Protein AF-W4UVG8-F1 (afdb_monomer_lite)

pLDDT: mean 85.94, std 16.64, range [31.36, 98.5]

Secondary structure (DSSP, 8-state):
---------HHHHHHHHHHHHHHHHHHHHHHHHHHHHHHHHPBPTTSSSB---EEEES---SHHHHHHHHHHHHHHHH-BGGGTBPP--SEEEEEE-BTTTB-HHHHHHHHT-S-HHHHTTS--SSTTHHHHHHHHHHHHHHS--EEEES-SGGG--TT--TT-TTGGGGS--EETTTEE----SSS---STT----------HHHHHHHHHH-HHHHHHHHHHHHHHHHHHHHHTTSSSS----

Foldseek 3Di:
DPDDPDPDDPVNVVVVVVVVVVVVLVVLLVVLLVVLACQQPDDDPVRPDGDQAEDEAAQDLDPVSLSNLLSNLVSQLCADDPVRPRGPPDAYEHEDEDLAQDDPVLVVVLVVDPDLVVSLVDDDRHRNVSSVSSQVVSCVRRVDDHYDYCPPPVNADPPQDSPDPVSLQSGWDADRPRHTDFDDDPDHGGPPPDDDPDDDDDPVVVLVVVCVVPVPCSVVVVVVVVVVVVVVVVVVVPPPPDDDD

Structure (mmCIF, N/CA/C/O backbone):
data_AF-W4UVG8-F1
#
_entry.id   AF-W4UVG8-F1
#
loop_
_atom_site.group_PDB
_atom_site.id
_atom_site.type_symbol
_atom_site.label_atom_id
_atom_site.label_alt_id
_atom_site.label_comp_id
_atom_site.label_asym_id
_atom_site.label_entity_id
_atom_site.label_seq_id
_atom_site.pdbx_PDB_ins_code
_atom_site.Cartn_x
_atom_site.Cartn_y
_atom_site.Cartn_z
_atom_site.occupancy
_atom_site.B_iso_or_equiv
_atom_site.auth_seq_id
_atom_site.auth_comp_id
_atom_site.auth_asym_id
_atom_site.auth_atom_id
_atom_site.pdbx_PDB_model_num
ATOM 1 N N . MET A 1 1 ? -6.161 -1.507 46.302 1.00 37.81 1 MET A N 1
ATOM 2 C CA . MET A 1 1 ? -5.833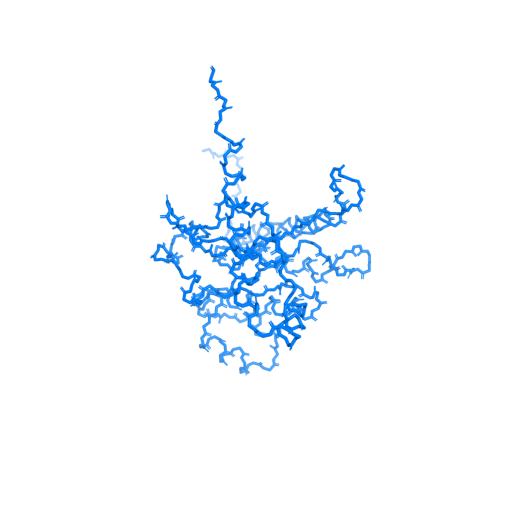 -0.071 46.179 1.00 37.81 1 MET A CA 1
ATOM 3 C C . MET A 1 1 ? -7.092 0.679 45.781 1.00 37.81 1 MET A C 1
ATOM 5 O O . MET A 1 1 ? -7.518 0.586 44.639 1.00 37.81 1 MET A O 1
ATOM 9 N N . ILE A 1 2 ? -7.717 1.340 46.757 1.00 43.16 2 ILE A N 1
ATOM 10 C CA . ILE A 1 2 ? -8.852 2.252 46.579 1.00 43.16 2 ILE A CA 1
ATOM 11 C C . ILE A 1 2 ? -8.227 3.620 46.316 1.00 43.16 2 ILE A C 1
ATOM 13 O O . ILE A 1 2 ? -7.784 4.260 47.261 1.00 43.16 2 ILE A O 1
ATOM 17 N N . ALA A 1 3 ? -8.093 4.022 45.053 1.00 50.69 3 ALA A N 1
ATOM 18 C CA . ALA A 1 3 ? -7.553 5.346 44.743 1.00 50.69 3 ALA A CA 1
ATOM 19 C C . ALA A 1 3 ? -8.619 6.349 44.285 1.00 50.69 3 ALA A C 1
ATOM 21 O O . ALA A 1 3 ? -8.365 7.537 44.414 1.00 50.69 3 ALA A O 1
ATOM 22 N N . LEU A 1 4 ? -9.803 5.936 43.794 1.00 62.78 4 LEU A N 1
ATOM 23 C CA . LEU A 1 4 ? -10.712 6.917 43.173 1.00 62.78 4 LEU A CA 1
ATOM 24 C C . LEU A 1 4 ? -12.235 6.768 43.369 1.00 62.78 4 LEU A C 1
ATOM 26 O O . LEU A 1 4 ? -12.931 7.683 42.959 1.00 62.78 4 LEU A O 1
ATOM 30 N N . GLN A 1 5 ? -12.794 5.715 43.988 1.00 63.38 5 GLN A N 1
ATOM 31 C CA . GLN A 1 5 ? -14.268 5.585 44.173 1.00 63.38 5 GLN A CA 1
ATOM 32 C C . GLN A 1 5 ? -15.121 5.877 42.903 1.00 63.38 5 GLN A C 1
ATOM 34 O O . GLN A 1 5 ? -16.298 6.216 43.003 1.00 63.38 5 GLN A O 1
ATOM 39 N N . ILE A 1 6 ? -14.565 5.739 41.693 1.00 72.12 6 ILE A N 1
ATOM 40 C CA . ILE A 1 6 ? -15.321 5.959 40.456 1.00 72.12 6 ILE A CA 1
ATOM 41 C C . ILE A 1 6 ? -16.142 4.700 40.198 1.00 72.12 6 ILE A C 1
ATOM 43 O O . ILE A 1 6 ? -15.592 3.641 39.891 1.00 72.12 6 ILE A O 1
ATOM 47 N N . ASN A 1 7 ? -17.459 4.822 40.327 1.00 73.69 7 ASN A N 1
ATOM 48 C CA . ASN A 1 7 ? -18.392 3.771 39.952 1.00 73.69 7 ASN A CA 1
ATOM 49 C C . ASN A 1 7 ? -18.590 3.837 38.428 1.00 73.69 7 ASN A C 1
ATOM 51 O O . ASN A 1 7 ? -19.368 4.649 37.933 1.00 73.69 7 ASN A O 1
ATOM 55 N N . LEU A 1 8 ? -17.814 3.050 37.677 1.00 80.25 8 LEU A N 1
ATOM 56 C CA . LEU A 1 8 ? -17.945 2.953 36.222 1.00 80.25 8 LEU A CA 1
ATOM 57 C C . LEU A 1 8 ? -19.048 1.951 35.882 1.00 80.25 8 LEU A C 1
ATOM 59 O O . LEU A 1 8 ? -18.890 0.750 36.102 1.00 80.25 8 LEU A O 1
ATOM 63 N N . ASP A 1 9 ? -20.149 2.440 35.320 1.00 86.19 9 ASP A N 1
ATOM 64 C CA . ASP A 1 9 ? -21.143 1.570 34.698 1.00 86.19 9 ASP A CA 1
ATOM 65 C C . ASP A 1 9 ? -20.718 1.151 33.273 1.00 86.19 9 ASP A C 1
ATOM 67 O O . ASP A 1 9 ? -19.706 1.592 32.712 1.00 86.19 9 ASP A O 1
ATOM 71 N N . LYS A 1 10 ? -21.515 0.265 32.668 1.00 88.88 10 LYS A N 1
ATOM 72 C CA . LYS A 1 10 ? -21.270 -0.245 31.315 1.00 88.88 10 LYS A CA 1
ATOM 73 C C . LYS A 1 10 ? -21.330 0.858 30.248 1.00 88.88 10 LYS A C 1
ATOM 75 O O . LYS A 1 10 ? -20.604 0.769 29.260 1.00 88.88 10 LYS A O 1
ATOM 80 N N . GLU A 1 11 ? -22.158 1.885 30.430 1.00 90.25 11 GLU A N 1
ATOM 81 C CA . GLU A 1 11 ? -22.268 2.998 29.480 1.00 90.25 11 GLU A CA 1
ATOM 82 C C . GLU A 1 11 ? -21.012 3.871 29.494 1.00 90.25 11 GLU A C 1
ATOM 84 O O . GLU A 1 11 ? -20.503 4.239 28.432 1.00 90.25 11 GLU A O 1
ATOM 89 N N . HIS A 1 12 ? -20.459 4.146 30.676 1.00 91.12 12 HIS A N 1
ATOM 90 C CA . HIS A 1 12 ? -19.199 4.865 30.826 1.00 91.12 12 HIS A CA 1
ATOM 91 C C . HIS A 1 12 ? -18.050 4.109 30.154 1.00 91.12 12 HIS A C 1
ATOM 93 O O . HIS A 1 12 ? -17.266 4.724 29.433 1.00 91.12 12 HIS A O 1
ATOM 99 N N . LEU A 1 13 ? -17.973 2.782 30.312 1.00 90.44 13 LEU A N 1
ATOM 100 C CA . LEU A 1 13 ? -16.951 1.968 29.642 1.00 90.44 13 LEU A CA 1
ATOM 101 C C . LEU A 1 13 ? -17.070 2.020 28.113 1.00 90.44 13 LEU A C 1
ATOM 103 O O . LEU A 1 13 ? -16.057 2.186 27.434 1.00 90.44 13 LEU A O 1
ATOM 107 N N . ILE A 1 14 ? -18.289 1.935 27.570 1.00 93.50 14 ILE A N 1
ATOM 108 C CA . ILE A 1 14 ? -18.525 2.052 26.121 1.00 93.50 14 ILE A CA 1
ATOM 109 C C . ILE A 1 14 ? -18.078 3.428 25.617 1.00 93.50 14 ILE A C 1
ATOM 111 O O . ILE A 1 14 ? -17.358 3.503 24.625 1.00 93.50 14 ILE A O 1
ATOM 115 N N . ARG A 1 15 ? -18.433 4.511 26.322 1.00 93.81 15 ARG A N 1
ATOM 116 C CA . ARG A 1 15 ? -18.021 5.877 25.953 1.00 93.81 15 ARG A CA 1
ATOM 117 C C . ARG A 1 15 ? -16.509 6.074 26.013 1.00 93.81 15 ARG A C 1
ATOM 119 O O . ARG A 1 15 ? -15.954 6.726 25.136 1.00 93.81 15 ARG A O 1
ATOM 126 N N . ILE A 1 16 ? -15.836 5.526 27.027 1.00 94.62 16 ILE A N 1
ATOM 127 C CA . ILE A 1 16 ? -14.372 5.604 27.144 1.00 94.62 16 ILE A CA 1
ATOM 128 C C . ILE A 1 16 ? -13.713 4.865 25.979 1.00 94.62 16 ILE A C 1
ATOM 130 O O . ILE A 1 16 ? -12.790 5.399 25.369 1.00 94.62 16 ILE A O 1
ATOM 134 N N . MET A 1 17 ? -14.200 3.668 25.646 1.00 94.88 17 MET A N 1
ATOM 135 C CA . MET A 1 17 ? -13.655 2.865 24.554 1.00 94.88 17 MET A CA 1
ATOM 136 C C . MET A 1 17 ? -13.866 3.536 23.191 1.00 94.88 17 MET A C 1
ATOM 138 O O . MET A 1 17 ? -12.926 3.620 22.405 1.00 94.88 17 MET A O 1
ATOM 142 N N . ASP A 1 18 ? -15.057 4.080 22.941 1.00 95.69 18 ASP A N 1
ATOM 143 C CA . ASP A 1 18 ? -15.371 4.835 21.723 1.00 95.69 18 ASP A CA 1
ATOM 144 C C . ASP A 1 18 ? -14.513 6.103 21.597 1.00 95.69 18 ASP A C 1
ATOM 146 O O . ASP A 1 18 ? -13.929 6.390 20.547 1.00 95.69 18 ASP A O 1
ATOM 150 N N . LYS A 1 19 ? -14.343 6.831 22.709 1.00 96.62 19 LYS A N 1
ATOM 151 C CA . LYS A 1 19 ? -13.494 8.020 22.745 1.00 96.62 19 LYS A CA 1
ATOM 152 C C . LYS A 1 19 ? -12.030 7.676 22.496 1.00 96.62 19 LYS A C 1
ATOM 154 O O . LYS A 1 19 ? -11.381 8.382 21.728 1.00 96.62 19 LYS A O 1
ATOM 159 N N . ALA A 1 20 ? -11.520 6.616 23.122 1.00 96.81 20 ALA A N 1
ATOM 160 C CA . ALA A 1 20 ? -10.156 6.144 22.919 1.00 96.81 20 ALA A CA 1
ATOM 161 C C . ALA A 1 20 ? -9.929 5.749 21.455 1.00 96.81 20 ALA A C 1
ATOM 163 O O . ALA A 1 20 ? -8.979 6.227 20.845 1.00 96.81 20 ALA A O 1
ATOM 164 N N . TYR A 1 21 ? -10.848 4.977 20.868 1.00 96.19 21 TYR A N 1
ATOM 165 C CA . TYR A 1 21 ? -10.773 4.574 19.465 1.00 96.19 21 TYR A CA 1
ATOM 166 C C . TYR A 1 21 ? -10.770 5.780 18.517 1.00 96.19 21 TYR A C 1
ATOM 168 O O . TYR A 1 21 ? -9.910 5.881 17.645 1.00 96.19 21 TYR A O 1
ATOM 176 N N . THR A 1 22 ? -11.678 6.735 18.733 1.00 97.12 22 THR A N 1
ATOM 177 C CA . THR A 1 22 ? -11.766 7.966 17.933 1.00 97.12 22 THR A CA 1
ATOM 178 C C . THR A 1 22 ? -10.488 8.802 18.024 1.00 97.12 22 THR A C 1
ATOM 180 O O . THR A 1 22 ? -10.028 9.349 17.023 1.00 97.12 22 THR A O 1
ATOM 183 N N . LEU A 1 23 ? -9.897 8.913 19.219 1.00 97.94 23 LEU A N 1
ATOM 184 C CA . LEU A 1 23 ? -8.633 9.628 19.408 1.00 97.94 23 LEU A CA 1
ATOM 185 C C . LEU A 1 23 ? -7.485 8.919 18.682 1.00 97.94 23 LEU A C 1
ATOM 187 O O . LEU A 1 23 ? -6.766 9.565 17.930 1.00 97.94 23 LEU A O 1
ATOM 191 N N . THR A 1 24 ? -7.369 7.596 18.820 1.00 98.12 24 THR A N 1
ATOM 192 C CA . THR A 1 24 ? -6.352 6.808 18.107 1.00 98.12 24 THR A CA 1
ATOM 193 C C . THR A 1 24 ? -6.501 6.915 16.591 1.00 98.12 24 THR A C 1
ATOM 195 O O . THR A 1 24 ? -5.501 7.071 15.892 1.00 98.12 24 THR A O 1
ATOM 198 N N . GLN A 1 25 ? -7.730 6.886 16.071 1.00 98.06 25 GLN A N 1
ATOM 199 C CA . GLN A 1 25 ? -7.988 7.087 14.647 1.00 98.06 25 GLN A CA 1
ATOM 200 C C . GLN A 1 25 ? -7.518 8.467 14.184 1.00 98.06 25 GLN A C 1
ATOM 202 O O . GLN A 1 25 ? -6.821 8.569 13.177 1.00 98.06 25 GLN A O 1
ATOM 207 N N . LYS A 1 26 ? -7.851 9.522 14.936 1.00 98.31 26 LYS A N 1
ATOM 208 C CA . LYS A 1 26 ? -7.438 10.891 14.615 1.00 98.31 26 LYS A CA 1
ATOM 209 C C . LYS A 1 26 ? -5.915 11.046 14.615 1.00 98.31 26 LYS A C 1
ATOM 211 O O . LYS A 1 26 ? -5.369 11.634 13.685 1.00 98.31 26 LYS A O 1
ATOM 216 N N . ASP A 1 27 ? -5.242 10.501 15.623 1.00 98.44 27 ASP A N 1
ATOM 217 C CA . ASP A 1 27 ? -3.781 10.545 15.719 1.00 98.44 27 ASP A CA 1
ATOM 218 C C . ASP A 1 27 ? -3.128 9.762 14.568 1.00 98.44 27 ASP A C 1
ATOM 220 O O . ASP A 1 27 ? -2.137 10.205 13.987 1.00 98.44 27 ASP A O 1
ATOM 224 N N . THR A 1 28 ? -3.718 8.624 14.185 1.00 98.38 28 THR A N 1
ATOM 225 C CA . THR A 1 28 ? -3.269 7.825 13.035 1.00 98.38 28 THR A CA 1
ATOM 226 C C . THR A 1 28 ? -3.429 8.597 11.729 1.00 98.38 28 THR A C 1
ATOM 228 O O . THR A 1 28 ? -2.498 8.622 10.925 1.00 98.38 28 THR A O 1
ATOM 231 N N . HIS A 1 29 ? -4.564 9.272 11.529 1.00 98.50 29 HIS A N 1
ATOM 232 C CA . HIS A 1 29 ? -4.802 10.118 10.356 1.00 98.50 29 HIS A CA 1
ATOM 233 C C . HIS A 1 29 ? -3.780 11.241 10.253 1.00 98.50 29 HIS A C 1
ATOM 235 O O . HIS A 1 29 ? -3.089 11.353 9.242 1.00 98.50 29 HIS A O 1
ATOM 241 N N . GLN A 1 30 ? -3.578 11.979 11.343 1.00 98.25 30 GLN A N 1
ATOM 242 C CA . GLN A 1 30 ? -2.586 13.048 11.395 1.00 98.25 30 GLN A CA 1
ATOM 243 C C . GLN A 1 30 ? -1.163 12.533 11.119 1.00 98.25 30 GLN A C 1
ATOM 245 O O . GLN A 1 30 ? -0.367 13.194 10.444 1.00 98.25 30 GLN A O 1
ATOM 250 N N . ALA A 1 31 ? -0.827 11.335 11.606 1.00 98.25 31 ALA A N 1
ATOM 251 C CA . ALA A 1 31 ? 0.448 10.698 11.303 1.00 98.25 31 ALA A CA 1
ATOM 252 C C . ALA A 1 31 ? 0.583 10.355 9.809 1.00 98.25 31 ALA A C 1
ATOM 254 O O . ALA A 1 31 ? 1.669 10.522 9.249 1.00 98.25 31 ALA A O 1
ATOM 255 N N . MET A 1 32 ? -0.491 9.907 9.150 1.00 98.00 32 MET A N 1
ATOM 256 C CA . MET A 1 32 ? -0.490 9.608 7.713 1.00 98.00 32 MET A CA 1
ATOM 257 C C . MET A 1 32 ? -0.409 10.875 6.854 1.00 98.00 32 MET A C 1
ATOM 259 O O . MET A 1 32 ? 0.360 10.894 5.890 1.00 98.00 32 MET A O 1
ATOM 263 N N . GLU A 1 33 ? -1.100 11.953 7.230 1.00 97.00 33 GLU A N 1
ATOM 264 C CA . GLU A 1 33 ? -0.952 13.272 6.596 1.00 97.00 33 GLU A CA 1
ATOM 265 C C . GLU A 1 33 ? 0.502 13.752 6.675 1.00 97.00 33 GLU A C 1
ATOM 267 O O . GLU A 1 33 ? 1.119 14.087 5.660 1.00 97.00 33 GLU A O 1
ATOM 272 N N . GLY A 1 34 ? 1.091 13.711 7.876 1.00 95.94 34 GLY A N 1
ATOM 273 C CA . GLY A 1 34 ? 2.490 14.071 8.093 1.00 95.94 34 GLY A CA 1
ATOM 274 C C . GLY A 1 34 ? 3.453 13.181 7.305 1.00 95.94 34 GLY A C 1
ATOM 275 O O . GLY A 1 34 ? 4.423 13.671 6.729 1.00 95.94 34 GLY A O 1
ATOM 276 N N . PHE A 1 35 ? 3.178 11.880 7.224 1.00 95.94 35 PHE A N 1
ATOM 277 C CA . PHE A 1 35 ? 3.976 10.929 6.456 1.00 95.94 35 PHE A CA 1
ATOM 278 C C . PHE A 1 35 ? 3.989 11.262 4.957 1.00 95.94 35 PHE A C 1
ATOM 280 O O . PHE A 1 35 ? 5.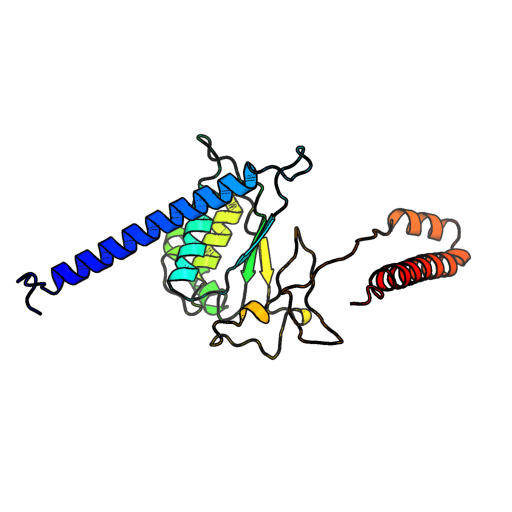068 11.355 4.363 1.00 95.94 35 PHE A O 1
ATOM 287 N N . ILE A 1 36 ? 2.821 11.508 4.355 1.00 95.44 36 ILE A N 1
ATOM 288 C CA . ILE A 1 36 ? 2.704 11.909 2.946 1.00 95.44 36 ILE A CA 1
ATOM 289 C C . ILE A 1 36 ? 3.368 13.275 2.728 1.00 95.44 36 ILE A C 1
ATOM 291 O O . ILE A 1 36 ? 4.190 13.420 1.821 1.00 95.44 36 ILE A O 1
ATOM 295 N N . HIS A 1 37 ? 3.087 14.264 3.578 1.00 94.06 37 HIS A N 1
ATOM 296 C CA . HIS A 1 37 ? 3.676 15.600 3.473 1.00 94.06 37 HIS A CA 1
ATOM 297 C C . HIS A 1 37 ? 5.208 15.559 3.518 1.00 94.06 37 HIS A C 1
ATOM 299 O O . HIS A 1 37 ? 5.887 16.132 2.662 1.00 94.06 37 HIS A O 1
ATOM 305 N N . ASN A 1 38 ? 5.775 14.830 4.478 1.00 93.12 38 ASN A N 1
ATOM 306 C CA . ASN A 1 38 ? 7.220 14.731 4.644 1.00 93.12 38 ASN A CA 1
ATOM 307 C C . ASN A 1 38 ? 7.877 14.077 3.425 1.00 93.12 38 ASN A C 1
ATOM 309 O O . ASN A 1 38 ? 8.917 14.542 2.964 1.00 93.12 38 ASN A O 1
ATOM 313 N N . LEU A 1 39 ? 7.269 13.044 2.841 1.00 92.75 39 LEU A N 1
ATOM 314 C CA . LEU A 1 39 ? 7.823 12.385 1.656 1.00 92.75 39 LEU A CA 1
ATOM 315 C C . LEU A 1 39 ? 7.778 13.246 0.383 1.00 92.75 39 LEU A C 1
ATOM 317 O O . LEU A 1 39 ? 8.530 12.968 -0.550 1.00 92.75 39 LEU A O 1
ATOM 321 N N . ASN A 1 40 ? 6.973 14.311 0.360 1.00 90.81 40 ASN A N 1
ATOM 322 C CA . ASN A 1 40 ? 6.924 15.275 -0.745 1.00 90.81 40 ASN A CA 1
ATOM 323 C C . ASN A 1 40 ? 7.675 16.587 -0.462 1.00 90.81 40 ASN A C 1
ATOM 325 O O . ASN A 1 40 ? 7.781 17.423 -1.353 1.00 90.81 40 ASN A O 1
ATOM 329 N N . THR A 1 41 ? 8.218 16.779 0.743 1.00 88.25 41 THR A N 1
ATOM 330 C CA . THR A 1 41 ? 8.938 18.012 1.122 1.00 88.25 41 THR A CA 1
ATOM 331 C C . THR A 1 41 ? 10.383 17.765 1.550 1.00 88.25 41 THR A C 1
ATOM 333 O O . THR A 1 41 ? 11.241 18.637 1.387 1.00 88.25 41 THR A O 1
ATOM 336 N N . MET A 1 42 ? 10.706 16.564 2.039 1.00 85.81 42 MET A N 1
ATOM 337 C CA . MET A 1 42 ? 12.076 16.182 2.369 1.00 85.81 42 MET A CA 1
ATOM 338 C C . MET A 1 42 ? 12.904 15.986 1.101 1.00 85.81 42 MET A C 1
ATOM 340 O O . MET A 1 42 ? 12.597 15.154 0.242 1.00 85.81 42 MET A O 1
ATOM 344 N N . HIS A 1 43 ? 14.003 16.727 1.016 1.00 82.31 43 HIS A N 1
ATOM 345 C CA . HIS A 1 43 ? 14.952 16.621 -0.081 1.00 82.31 43 HIS A CA 1
ATOM 346 C C . HIS A 1 43 ? 16.003 15.556 0.233 1.00 82.31 43 HIS A C 1
ATOM 348 O O . HIS A 1 43 ? 16.495 15.438 1.357 1.00 82.31 43 HIS A O 1
ATOM 354 N N . SER A 1 44 ? 16.372 14.772 -0.779 1.00 79.00 44 SER A N 1
ATOM 355 C CA . SER A 1 44 ? 17.535 13.891 -0.680 1.00 79.00 44 SER A CA 1
ATOM 356 C C . SER A 1 44 ? 18.816 14.715 -0.477 1.00 79.00 44 SER A C 1
ATOM 358 O O . SER A 1 44 ? 18.874 15.885 -0.849 1.00 79.00 44 SER A O 1
ATOM 360 N N . ARG A 1 45 ? 19.881 14.106 0.072 1.00 71.44 45 ARG A N 1
ATOM 361 C CA . ARG A 1 45 ? 21.171 14.792 0.332 1.00 71.44 45 ARG A CA 1
ATOM 362 C C . ARG A 1 45 ? 21.767 15.505 -0.891 1.00 71.44 45 ARG A C 1
ATOM 364 O O . ARG A 1 45 ? 22.561 16.419 -0.719 1.00 71.44 45 ARG A O 1
ATOM 371 N N . GLY A 1 46 ? 21.391 15.101 -2.107 1.00 68.50 46 GLY A N 1
ATOM 372 C CA . GLY A 1 46 ? 21.786 15.771 -3.348 1.00 68.50 46 GLY A CA 1
ATOM 373 C C . GLY A 1 46 ? 21.064 17.098 -3.621 1.00 68.50 46 GLY A C 1
ATOM 374 O O . GLY A 1 46 ? 21.295 17.684 -4.672 1.00 68.50 46 GLY A O 1
ATOM 375 N N . GLY A 1 47 ? 20.166 17.545 -2.735 1.00 65.00 47 GLY A N 1
ATOM 376 C CA . GLY A 1 47 ? 19.529 18.869 -2.736 1.00 65.00 47 GLY A CA 1
ATOM 377 C C . GLY A 1 47 ? 18.493 19.122 -3.834 1.00 65.00 47 GLY A C 1
ATOM 378 O O . GLY A 1 47 ? 17.685 20.028 -3.695 1.00 65.00 47 GLY A O 1
ATOM 379 N N . ASN A 1 48 ? 18.469 18.310 -4.894 1.00 66.25 48 ASN A N 1
ATOM 380 C CA . ASN A 1 48 ? 17.718 18.630 -6.112 1.00 66.25 48 ASN A CA 1
ATOM 381 C C . ASN A 1 48 ? 16.422 17.838 -6.319 1.00 66.25 48 ASN A C 1
ATOM 383 O O . ASN A 1 48 ? 15.694 18.133 -7.264 1.00 66.25 48 ASN A O 1
ATOM 387 N N . GLN A 1 49 ? 16.138 16.812 -5.511 1.00 75.44 49 GLN A N 1
ATOM 388 C CA . GLN A 1 49 ? 14.934 15.987 -5.669 1.00 75.44 49 GLN A CA 1
ATOM 389 C C . GLN A 1 49 ? 14.419 15.466 -4.327 1.00 75.44 49 GLN A C 1
ATOM 391 O O . GLN A 1 49 ? 15.209 15.090 -3.448 1.00 75.44 49 GLN A O 1
ATOM 396 N N . VAL A 1 50 ? 13.090 15.408 -4.216 1.00 83.31 50 VAL A N 1
ATOM 397 C CA . VAL A 1 50 ? 12.363 14.710 -3.149 1.00 83.31 50 VAL A CA 1
ATOM 398 C C . VAL A 1 50 ? 12.695 13.218 -3.140 1.00 83.31 50 VAL A C 1
ATOM 400 O O . VAL A 1 50 ? 13.121 12.644 -4.147 1.00 83.31 50 VAL A O 1
ATOM 403 N N . VAL A 1 51 ? 12.546 12.581 -1.980 1.00 84.12 51 VAL A N 1
ATOM 404 C CA . VAL A 1 51 ? 12.920 11.175 -1.798 1.00 84.12 51 VAL A CA 1
ATOM 405 C C . VAL A 1 51 ? 12.005 10.262 -2.614 1.00 84.12 51 VAL A C 1
ATOM 407 O O . VAL A 1 51 ? 10.816 10.126 -2.326 1.00 84.12 51 VAL A O 1
ATOM 410 N N . PHE A 1 52 ? 12.588 9.554 -3.584 1.00 89.31 52 PHE A N 1
ATOM 411 C CA . PHE A 1 52 ? 11.874 8.511 -4.311 1.00 89.31 52 PHE A CA 1
ATOM 412 C C . PHE A 1 52 ? 11.546 7.349 -3.366 1.00 89.31 52 PHE A C 1
ATOM 414 O O . PHE A 1 52 ? 12.424 6.567 -2.995 1.00 89.31 52 PHE A O 1
ATOM 421 N N . SER A 1 53 ? 10.280 7.236 -2.976 1.00 92.19 53 SER A N 1
ATOM 422 C CA . SER A 1 53 ? 9.815 6.273 -1.980 1.00 92.19 53 SER A CA 1
ATOM 423 C C . SER A 1 53 ? 8.608 5.487 -2.480 1.00 92.19 53 SER A C 1
ATOM 425 O O . SER A 1 53 ? 7.818 5.960 -3.298 1.00 92.19 53 SER A O 1
ATOM 427 N N . SER A 1 54 ? 8.482 4.252 -2.002 1.00 94.94 54 SER A N 1
ATOM 428 C CA . SER A 1 54 ? 7.356 3.372 -2.304 1.00 94.94 54 SER A CA 1
ATOM 429 C C . SER A 1 54 ? 6.982 2.558 -1.073 1.00 94.94 54 SER A C 1
ATOM 431 O O . SER A 1 54 ? 7.875 2.047 -0.394 1.00 94.94 54 SER A O 1
ATOM 433 N N . ILE A 1 55 ? 5.690 2.372 -0.831 1.00 96.25 55 ILE A N 1
ATOM 434 C CA . ILE A 1 55 ? 5.153 1.554 0.260 1.00 96.25 55 ILE A CA 1
ATOM 435 C C . ILE A 1 55 ? 4.306 0.410 -0.299 1.00 96.25 55 ILE A C 1
ATOM 437 O O . ILE A 1 55 ? 3.617 0.571 -1.303 1.00 96.25 55 ILE A O 1
ATOM 441 N N . ASN A 1 56 ? 4.366 -0.754 0.349 1.00 9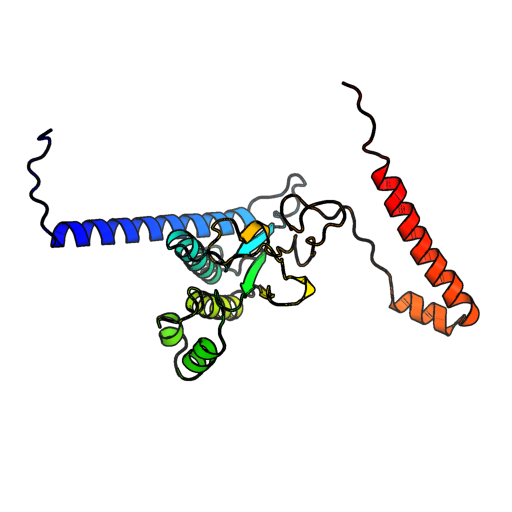6.38 56 ASN A N 1
ATOM 442 C CA . ASN A 1 56 ? 3.590 -1.938 -0.022 1.00 96.38 56 ASN A CA 1
ATOM 443 C C . ASN A 1 56 ? 2.732 -2.350 1.185 1.00 96.38 56 ASN A C 1
ATOM 445 O O . ASN A 1 56 ? 3.287 -2.630 2.247 1.00 96.38 56 ASN A O 1
ATOM 449 N N . TYR A 1 57 ? 1.410 -2.414 1.036 1.00 96.94 57 TYR A N 1
ATOM 450 C CA . TYR A 1 57 ? 0.458 -2.701 2.125 1.00 96.94 57 TYR A CA 1
ATOM 451 C C . TYR A 1 57 ? -0.761 -3.484 1.610 1.00 96.94 57 TYR A C 1
ATOM 453 O O . TYR A 1 57 ? -0.776 -3.872 0.449 1.00 96.94 57 TYR A O 1
ATOM 461 N N . GLY A 1 58 ? -1.757 -3.773 2.456 1.00 95.81 58 GLY A N 1
ATOM 462 C CA . GLY A 1 58 ? -3.044 -4.367 2.040 1.00 95.81 58 GLY A CA 1
ATOM 463 C C . GLY A 1 58 ? -3.352 -5.759 2.604 1.00 95.81 58 GLY A C 1
ATOM 464 O O . GLY A 1 58 ? -4.509 -6.171 2.615 1.00 95.81 58 GLY A O 1
ATOM 465 N N . THR A 1 59 ? -2.348 -6.470 3.126 1.00 96.19 59 THR A N 1
ATOM 466 C CA . THR A 1 59 ? -2.503 -7.846 3.635 1.00 96.19 59 THR A CA 1
ATOM 467 C C . THR A 1 59 ? -2.622 -7.954 5.152 1.00 96.19 59 THR A C 1
ATOM 469 O O . THR A 1 59 ? -2.913 -9.043 5.641 1.00 96.19 59 THR A O 1
ATOM 472 N N . ASP A 1 60 ? -2.410 -6.871 5.906 1.00 95.25 60 ASP A N 1
ATOM 473 C CA . ASP A 1 60 ? -2.578 -6.856 7.364 1.00 95.25 60 ASP A CA 1
ATOM 474 C C . ASP A 1 60 ? -4.066 -6.774 7.728 1.00 95.25 60 ASP A C 1
ATOM 476 O O . ASP A 1 60 ? -4.783 -5.904 7.241 1.00 95.25 60 ASP A O 1
ATOM 480 N N . THR A 1 61 ? -4.527 -7.714 8.547 1.00 95.44 61 THR A N 1
ATOM 481 C CA . THR A 1 61 ? -5.934 -7.895 8.933 1.00 95.44 61 THR A CA 1
ATOM 482 C C . THR A 1 61 ? -6.209 -7.465 10.373 1.00 95.44 61 THR A C 1
ATOM 484 O O . THR A 1 61 ? -7.356 -7.527 10.812 1.00 95.44 61 THR A O 1
ATOM 487 N N . SER A 1 62 ? -5.177 -7.044 11.112 1.00 95.56 62 SER A N 1
ATOM 488 C CA . SER A 1 62 ? -5.320 -6.490 12.459 1.00 95.56 62 SER A CA 1
ATOM 489 C C . SER A 1 62 ? -6.124 -5.188 12.440 1.00 95.56 62 SER A C 1
ATOM 491 O O . SER A 1 62 ? -6.164 -4.479 11.431 1.00 95.56 62 SER A O 1
ATOM 493 N N . SER A 1 63 ? -6.768 -4.856 13.558 1.00 95.25 63 SER A N 1
ATOM 494 C CA . SER A 1 63 ? -7.532 -3.608 13.688 1.00 95.25 63 SER A CA 1
ATOM 495 C C . SER A 1 63 ? -6.643 -2.384 13.451 1.00 95.25 63 SER A C 1
ATOM 497 O O . SER A 1 63 ? -7.047 -1.435 12.782 1.00 95.25 63 SER A O 1
ATOM 499 N N . GLU A 1 64 ? -5.413 -2.438 13.953 1.00 95.62 64 GLU A N 1
ATOM 500 C CA . GLU A 1 64 ? -4.387 -1.409 13.837 1.00 95.62 64 GLU A CA 1
ATOM 501 C C . GLU A 1 64 ? -3.894 -1.284 12.393 1.00 95.62 64 GLU A C 1
ATOM 503 O O . GLU A 1 64 ? -3.881 -0.188 11.835 1.00 95.62 64 GLU A O 1
ATOM 508 N N . GLY A 1 65 ? -3.548 -2.405 11.750 1.00 96.06 65 GLY A N 1
ATOM 509 C CA . GLY A 1 65 ? -3.095 -2.418 10.360 1.00 96.06 65 GLY A CA 1
ATOM 510 C C . GLY A 1 65 ? -4.166 -1.904 9.400 1.00 96.06 65 GLY A C 1
ATOM 511 O O . GLY A 1 65 ? -3.875 -1.109 8.506 1.00 96.06 65 GLY A O 1
ATOM 512 N N . ARG A 1 66 ? -5.428 -2.288 9.621 1.00 97.25 66 ARG A N 1
ATOM 513 C CA . ARG A 1 66 ? -6.569 -1.789 8.845 1.00 97.25 66 ARG A CA 1
ATOM 514 C C . ARG A 1 66 ? -6.790 -0.292 9.039 1.00 97.25 66 ARG A C 1
ATOM 516 O O . ARG A 1 66 ? -7.000 0.396 8.045 1.00 97.25 66 ARG A O 1
ATOM 523 N N . MET A 1 67 ? -6.698 0.212 10.273 1.00 98.00 67 MET A N 1
ATOM 524 C CA . MET A 1 67 ? -6.798 1.648 10.562 1.00 98.00 67 MET A CA 1
ATOM 525 C C . MET A 1 67 ? -5.699 2.429 9.835 1.00 98.00 67 MET A C 1
ATOM 527 O O . MET A 1 67 ? -5.999 3.397 9.147 1.00 98.00 67 MET A O 1
ATOM 531 N N . VAL A 1 68 ? -4.446 1.968 9.896 1.00 98.12 68 VAL A N 1
ATOM 532 C CA . VAL A 1 68 ? -3.329 2.599 9.173 1.00 98.12 68 VAL A CA 1
ATOM 533 C C . VAL A 1 68 ? -3.590 2.641 7.667 1.00 98.12 68 VAL A C 1
ATOM 535 O O . VAL A 1 68 ? -3.388 3.680 7.045 1.00 98.12 68 VAL A O 1
ATOM 538 N N . ILE A 1 69 ? -4.052 1.537 7.068 1.00 98.19 69 ILE A N 1
ATOM 539 C CA . ILE A 1 69 ? -4.362 1.485 5.631 1.00 98.19 69 ILE A CA 1
ATOM 540 C C . ILE A 1 69 ? -5.498 2.451 5.287 1.00 98.19 69 ILE A C 1
ATOM 542 O O . ILE A 1 69 ? -5.407 3.181 4.304 1.00 98.19 69 ILE A O 1
ATOM 546 N N . GLU A 1 70 ? -6.567 2.459 6.077 1.00 97.88 70 GLU A N 1
ATOM 547 C CA . GLU A 1 70 ? -7.725 3.311 5.833 1.00 97.88 70 GLU A CA 1
ATOM 548 C C . GLU A 1 70 ? -7.384 4.800 5.928 1.00 97.88 70 GLU A C 1
ATOM 550 O O . GLU A 1 70 ? -7.708 5.554 5.010 1.00 97.88 70 GLU A O 1
ATOM 555 N N . GLU A 1 71 ? -6.705 5.220 6.994 1.00 98.38 71 GLU A N 1
ATOM 556 C CA . GLU A 1 71 ? -6.329 6.622 7.171 1.00 98.38 71 GLU A CA 1
ATOM 557 C C . GLU A 1 71 ? -5.264 7.056 6.148 1.00 98.38 71 GLU A C 1
ATOM 559 O O . GLU A 1 71 ? -5.321 8.168 5.629 1.00 98.38 71 GLU A O 1
ATOM 564 N N . LEU A 1 72 ? -4.356 6.160 5.737 1.00 98.31 72 LEU A N 1
ATOM 565 C CA . LEU A 1 72 ? -3.431 6.425 4.631 1.00 98.31 72 LEU A CA 1
ATOM 566 C C . LEU A 1 72 ? -4.184 6.693 3.320 1.00 98.31 72 LEU A C 1
ATOM 568 O O . LEU A 1 72 ? -3.871 7.649 2.608 1.00 98.31 72 LEU A O 1
ATOM 572 N N . LEU A 1 73 ? -5.178 5.864 2.989 1.00 97.94 73 LEU A N 1
ATOM 573 C CA . LEU A 1 73 ? -5.993 6.037 1.785 1.00 97.94 73 LEU A CA 1
ATOM 574 C C . LEU A 1 73 ? -6.797 7.344 1.823 1.00 97.94 73 LEU A C 1
ATOM 576 O O . LEU A 1 73 ? -6.926 7.989 0.781 1.00 97.94 73 LEU A O 1
ATOM 580 N N . LYS A 1 74 ? -7.304 7.752 2.995 1.00 97.31 74 LYS A N 1
ATOM 581 C CA . LYS A 1 74 ? -7.999 9.037 3.185 1.00 97.31 74 LYS A CA 1
ATOM 582 C C . LYS A 1 74 ? -7.057 10.221 2.995 1.00 97.31 74 LYS A C 1
ATOM 584 O O . LYS A 1 74 ? -7.315 11.038 2.115 1.00 97.31 74 LYS A O 1
ATOM 589 N N . ALA A 1 75 ? -5.929 10.243 3.705 1.00 97.38 75 ALA A N 1
ATOM 590 C CA . ALA A 1 75 ? -4.915 11.292 3.583 1.00 97.38 75 ALA A CA 1
ATOM 591 C C . ALA A 1 75 ? -4.400 11.435 2.134 1.00 97.38 75 ALA A C 1
ATOM 593 O O . ALA A 1 75 ? -4.105 12.527 1.658 1.00 97.38 75 ALA A O 1
ATOM 594 N N . THR A 1 76 ? -4.353 10.332 1.382 1.00 96.88 76 THR A N 1
ATOM 595 C CA . THR A 1 76 ? -3.985 10.346 -0.044 1.00 96.88 76 THR A CA 1
ATOM 596 C C . THR A 1 76 ? -5.021 11.047 -0.923 1.00 96.88 76 THR A C 1
ATOM 598 O O . THR A 1 76 ? -4.644 11.735 -1.869 1.00 96.88 76 THR A O 1
ATOM 601 N N . ILE A 1 77 ? -6.317 10.865 -0.640 1.00 96.25 77 ILE A N 1
ATOM 602 C CA . ILE A 1 77 ? -7.405 11.555 -1.353 1.00 96.25 77 ILE A CA 1
ATOM 603 C C . ILE A 1 77 ? -7.439 13.037 -0.980 1.00 96.25 77 ILE A C 1
ATOM 605 O O . ILE A 1 77 ? -7.704 13.866 -1.846 1.00 96.25 77 ILE A O 1
ATOM 609 N N . GLU A 1 78 ? -7.215 13.356 0.295 1.00 96.12 78 GLU A N 1
ATOM 610 C CA . GLU A 1 78 ? -7.184 14.733 0.801 1.00 96.12 78 GLU A CA 1
ATOM 611 C C . GLU A 1 78 ? -6.058 15.546 0.157 1.00 96.12 78 GLU A C 1
ATOM 613 O O . GLU A 1 78 ? -6.248 16.721 -0.154 1.00 96.12 78 GLU A O 1
ATOM 618 N N . GLY A 1 79 ? -4.928 14.897 -0.131 1.00 94.00 79 GLY A N 1
ATOM 619 C CA . GLY A 1 79 ? -3.8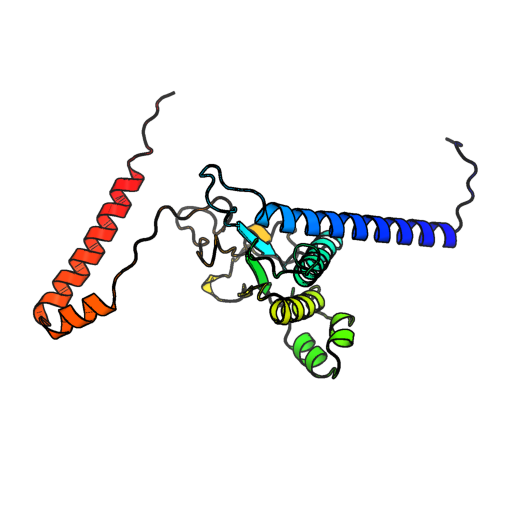34 15.472 -0.901 1.00 94.00 79 GLY A CA 1
ATOM 620 C C . GLY A 1 79 ? -2.963 16.440 -0.099 1.00 94.00 79 GLY A C 1
ATOM 621 O O . GLY A 1 79 ? -2.935 16.433 1.128 1.00 94.00 79 GLY A O 1
ATOM 622 N N . LEU A 1 80 ? -2.177 17.249 -0.807 1.00 92.31 80 LEU A N 1
ATOM 623 C CA . LEU A 1 80 ? -1.166 18.134 -0.233 1.00 92.31 80 LEU A CA 1
ATOM 624 C C . LEU A 1 80 ? -1.588 19.605 -0.269 1.00 92.31 80 LEU A C 1
ATOM 626 O O . LEU A 1 80 ? -2.033 20.131 -1.293 1.00 92.31 80 LEU A O 1
ATOM 630 N N . GLY A 1 81 ? -1.346 20.293 0.848 1.00 88.19 81 GLY A N 1
ATOM 631 C CA . GLY A 1 81 ? -1.573 21.730 0.988 1.00 88.19 81 GLY A CA 1
ATOM 632 C C . GLY A 1 81 ? -3.048 22.131 0.898 1.00 88.19 81 GLY A C 1
ATOM 633 O O . GLY A 1 81 ? -3.948 21.303 0.812 1.00 88.19 81 GLY A O 1
ATOM 634 N N . ALA A 1 82 ? -3.308 23.439 0.883 1.00 86.56 82 ALA A N 1
ATOM 635 C CA . ALA A 1 82 ? -4.675 23.974 0.908 1.00 86.56 82 ALA A CA 1
ATOM 636 C C . ALA A 1 82 ? -5.520 23.626 -0.336 1.00 86.56 82 ALA A C 1
ATOM 638 O O . ALA A 1 82 ? -6.732 23.821 -0.328 1.00 86.56 82 ALA A O 1
ATOM 639 N N . ARG A 1 83 ? -4.882 23.159 -1.418 1.00 89.00 83 ARG A N 1
ATOM 640 C CA . ARG A 1 83 ? -5.540 22.803 -2.684 1.00 89.00 83 ARG A CA 1
ATOM 641 C C . ARG A 1 83 ? -5.787 21.302 -2.845 1.00 89.00 83 ARG A C 1
ATOM 643 O O . ARG A 1 83 ? -6.427 20.931 -3.824 1.00 89.00 83 ARG A O 1
ATOM 650 N N . GLY A 1 84 ? -5.285 20.468 -1.931 1.00 92.31 84 GLY A N 1
ATOM 651 C CA . GLY A 1 84 ? -5.394 19.013 -2.031 1.00 92.31 84 GLY A CA 1
ATOM 652 C C . GLY A 1 84 ? -4.690 18.452 -3.266 1.00 92.31 84 GLY A C 1
ATOM 653 O O . GLY A 1 84 ? -5.260 17.665 -4.018 1.00 92.31 84 GLY A O 1
ATOM 654 N N . GLU A 1 85 ? -3.459 18.899 -3.529 1.00 92.50 85 GLU A N 1
ATOM 655 C CA . GLU A 1 85 ? -2.693 18.423 -4.683 1.00 92.50 85 GLU A CA 1
ATOM 656 C C . GLU A 1 85 ? -2.386 16.929 -4.550 1.00 92.50 85 GLU A C 1
ATOM 658 O O . GLU A 1 85 ? -2.029 16.448 -3.474 1.00 92.50 85 GLU A O 1
ATOM 663 N N . VAL A 1 86 ? -2.509 16.186 -5.650 1.00 93.69 86 VAL A N 1
ATOM 664 C CA . VAL A 1 86 ? -2.277 14.738 -5.633 1.00 93.69 86 VAL A CA 1
ATOM 665 C C . VAL A 1 86 ? -0.810 14.459 -5.279 1.00 93.69 86 VAL A C 1
ATOM 667 O O . VAL A 1 86 ? 0.084 14.907 -6.006 1.00 93.69 86 VAL A O 1
ATOM 670 N N . PRO A 1 87 ? -0.532 13.710 -4.196 1.00 93.38 87 PRO A N 1
ATOM 671 C CA . PRO A 1 87 ? 0.832 13.433 -3.779 1.00 93.38 87 PRO A CA 1
ATOM 672 C C . PRO A 1 87 ? 1.526 12.515 -4.787 1.00 93.38 87 PRO A C 1
ATOM 674 O O . PRO A 1 87 ? 0.987 11.488 -5.201 1.00 93.38 87 PRO A O 1
ATOM 677 N N . VAL A 1 88 ? 2.760 12.862 -5.160 1.00 91.31 88 VAL A N 1
ATOM 678 C CA . VAL A 1 88 ? 3.579 12.028 -6.057 1.00 91.31 88 VAL A CA 1
ATOM 679 C C . VAL A 1 88 ? 4.236 10.886 -5.279 1.00 91.31 88 VAL A C 1
ATOM 681 O O . VAL A 1 88 ? 4.394 9.782 -5.806 1.00 91.31 88 VAL A O 1
ATOM 684 N N . PHE A 1 89 ? 4.605 11.144 -4.020 1.00 93.56 89 PHE A N 1
ATOM 685 C CA . PHE A 1 89 ? 5.211 10.170 -3.117 1.00 93.56 89 PHE A CA 1
ATOM 686 C C . PHE A 1 89 ? 4.403 9.987 -1.819 1.00 93.56 89 PHE A C 1
ATOM 688 O O . PHE A 1 89 ? 3.665 10.883 -1.422 1.00 93.56 89 PHE A O 1
ATOM 695 N N . PRO A 1 90 ? 4.538 8.843 -1.128 1.00 94.62 90 PRO A N 1
ATOM 696 C CA . PRO A 1 90 ? 5.160 7.622 -1.628 1.00 94.62 90 PRO A CA 1
ATOM 697 C C . PRO A 1 90 ? 4.331 7.008 -2.758 1.00 94.62 90 PRO A C 1
ATOM 699 O O . PRO A 1 90 ? 3.108 7.105 -2.768 1.00 94.62 90 PRO A O 1
ATOM 702 N N . ILE A 1 91 ? 4.991 6.290 -3.668 1.00 95.38 91 ILE A N 1
ATOM 703 C CA . ILE A 1 91 ? 4.287 5.380 -4.573 1.00 95.38 91 ILE A CA 1
ATOM 704 C C . ILE A 1 91 ? 3.616 4.309 -3.720 1.00 95.38 91 ILE A C 1
ATOM 706 O O . ILE A 1 91 ? 4.284 3.572 -2.994 1.00 95.38 91 ILE A O 1
ATOM 710 N N . GLN A 1 92 ? 2.300 4.202 -3.818 1.00 97.00 92 GLN A N 1
ATOM 711 C CA . GLN A 1 92 ? 1.542 3.258 -3.009 1.00 97.00 92 GLN A CA 1
ATOM 712 C C . GLN A 1 92 ? 1.236 2.004 -3.811 1.00 97.00 92 GLN A C 1
ATOM 714 O O . GLN A 1 92 ? 0.790 2.089 -4.955 1.00 97.00 92 GLN A O 1
ATOM 719 N N . ILE A 1 93 ? 1.488 0.841 -3.217 1.00 97.38 93 ILE A N 1
ATOM 720 C CA . ILE A 1 93 ? 1.217 -0.465 -3.812 1.00 97.38 93 ILE A CA 1
ATOM 721 C C . ILE A 1 93 ? 0.325 -1.261 -2.857 1.00 97.38 93 ILE A C 1
ATOM 723 O O . ILE A 1 93 ? 0.763 -1.707 -1.794 1.00 97.38 93 ILE A O 1
ATOM 727 N N . PHE A 1 94 ? -0.926 -1.456 -3.258 1.00 97.94 94 PHE A N 1
ATOM 728 C CA . PHE A 1 94 ? -1.888 -2.307 -2.581 1.00 97.94 94 PHE A CA 1
ATOM 729 C C . PHE A 1 94 ? -1.716 -3.756 -3.046 1.00 97.94 94 PHE A C 1
ATOM 731 O O . PHE A 1 94 ? -1.855 -4.082 -4.228 1.00 97.94 94 PHE A O 1
ATOM 738 N N . LYS A 1 95 ? -1.405 -4.645 -2.109 1.00 97.19 95 LYS A N 1
ATOM 739 C CA . LYS A 1 95 ? -1.266 -6.080 -2.339 1.00 97.19 95 LYS A CA 1
ATOM 740 C C . LYS A 1 95 ? -2.643 -6.735 -2.303 1.00 97.19 95 LYS A C 1
ATOM 742 O O . LYS A 1 95 ? -3.338 -6.714 -1.286 1.00 97.19 95 LYS A O 1
ATOM 747 N N . VAL A 1 96 ? -3.013 -7.334 -3.425 1.00 97.38 96 VAL A N 1
ATOM 748 C CA . VAL A 1 96 ? -4.245 -8.096 -3.601 1.00 97.38 96 VAL A CA 1
ATOM 749 C C . VAL A 1 96 ? -3.937 -9.569 -3.370 1.00 97.38 96 VAL A C 1
ATOM 751 O O . VAL A 1 96 ? -3.020 -10.120 -3.990 1.00 97.38 96 VAL A O 1
ATOM 754 N N . LYS A 1 97 ? -4.682 -10.184 -2.453 1.00 96.50 97 LYS A N 1
ATOM 755 C CA . LYS A 1 97 ? -4.518 -11.579 -2.055 1.00 96.50 97 LYS A CA 1
ATOM 756 C C . LYS A 1 97 ? -5.882 -12.222 -1.843 1.00 96.50 97 LYS A C 1
ATOM 758 O O . LYS A 1 97 ? -6.688 -11.713 -1.058 1.00 96.50 97 LYS A O 1
ATOM 763 N N . ASP A 1 98 ? -6.102 -13.334 -2.526 1.00 96.25 98 ASP A N 1
ATOM 764 C CA . ASP A 1 98 ? -7.286 -14.167 -2.368 1.00 96.25 98 ASP A CA 1
ATOM 765 C C . ASP A 1 98 ? -7.430 -14.650 -0.916 1.00 96.25 98 ASP A C 1
ATOM 767 O O . ASP A 1 98 ? -6.443 -14.992 -0.253 1.00 96.25 98 ASP A O 1
ATOM 771 N N . GLY A 1 99 ? -8.655 -14.583 -0.397 1.00 94.94 99 GLY A N 1
ATOM 772 C CA . GLY A 1 99 ? -8.996 -14.861 1.000 1.00 94.94 99 GLY A CA 1
ATOM 773 C C . GLY A 1 99 ? -8.603 -13.767 2.004 1.00 94.94 99 GLY A C 1
ATOM 774 O O . GLY A 1 99 ? -8.951 -13.874 3.177 1.00 94.94 99 GLY A O 1
ATOM 775 N N . VAL A 1 100 ? -7.900 -12.706 1.581 1.00 96.31 100 VAL A N 1
ATOM 776 C CA . VAL A 1 100 ? -7.512 -11.581 2.454 1.00 96.31 100 VAL A CA 1
ATOM 777 C C . VAL A 1 100 ? -8.174 -10.286 2.011 1.00 96.31 100 VAL A C 1
ATOM 779 O O . VAL A 1 100 ? -8.955 -9.713 2.762 1.00 96.31 100 VAL A O 1
ATOM 782 N N . SER A 1 101 ? -7.858 -9.811 0.809 1.00 96.19 101 SER A N 1
ATOM 783 C CA . SER A 1 101 ? -8.395 -8.567 0.244 1.00 96.19 101 SER A CA 1
ATOM 784 C C . SER A 1 101 ? -9.292 -8.798 -0.969 1.00 96.19 101 SER A C 1
ATOM 786 O O . SER A 1 101 ? -9.894 -7.850 -1.458 1.00 96.19 101 SER A O 1
ATOM 788 N N . TYR A 1 102 ? -9.409 -10.042 -1.436 1.00 96.81 102 TYR A N 1
ATOM 789 C CA . TYR A 1 102 ? -10.253 -10.428 -2.561 1.00 96.81 102 TYR A CA 1
ATOM 790 C C . TYR A 1 102 ? -10.926 -11.784 -2.309 1.00 96.81 102 TYR A C 1
ATOM 792 O O . TYR A 1 102 ? -10.335 -12.650 -1.667 1.00 96.81 102 TYR A O 1
ATOM 800 N N . SER A 1 103 ? -12.140 -11.955 -2.831 1.00 96.31 103 SER A N 1
ATOM 801 C CA . SER A 1 103 ? -12.780 -13.250 -3.078 1.00 96.31 103 SER A CA 1
ATOM 802 C C . SER A 1 103 ? -13.831 -13.083 -4.186 1.00 96.31 103 SER A C 1
ATOM 804 O O . SER A 1 103 ? -14.429 -12.008 -4.314 1.00 96.31 103 SER A O 1
ATOM 806 N N . ASP A 1 104 ? -14.100 -14.131 -4.969 1.00 96.12 104 ASP A N 1
ATOM 807 C CA . ASP A 1 104 ? -15.111 -14.076 -6.041 1.00 96.12 104 ASP A CA 1
ATOM 808 C C . ASP A 1 104 ? -16.521 -13.789 -5.497 1.00 96.12 104 ASP A C 1
ATOM 810 O O . ASP A 1 104 ? -17.309 -13.064 -6.110 1.00 96.12 104 ASP A O 1
ATOM 814 N N . LYS A 1 105 ? -16.839 -14.331 -4.314 1.00 95.19 105 LYS A N 1
ATOM 815 C CA . LYS A 1 105 ? -18.133 -14.126 -3.649 1.00 95.19 105 LYS A CA 1
ATOM 816 C C . LYS A 1 105 ? -18.321 -12.678 -3.213 1.00 95.19 105 LYS A C 1
ATOM 818 O O . LYS A 1 105 ? -19.385 -12.105 -3.441 1.00 95.19 105 LYS A O 1
ATOM 823 N N . ASP A 1 106 ? -17.298 -12.089 -2.596 1.00 95.81 106 ASP A N 1
ATOM 824 C CA . ASP A 1 106 ? -17.347 -10.697 -2.152 1.00 95.81 106 ASP A CA 1
ATOM 825 C C . ASP A 1 106 ? -17.381 -9.742 -3.344 1.00 95.81 106 ASP A C 1
ATOM 827 O O . ASP A 1 106 ? -18.109 -8.752 -3.314 1.00 95.81 106 ASP A O 1
ATOM 831 N N . PHE A 1 107 ? -16.680 -10.083 -4.431 1.00 94.62 107 PHE A N 1
ATOM 832 C CA . PHE A 1 107 ? -16.764 -9.349 -5.688 1.00 94.62 107 PHE A CA 1
ATOM 833 C C . PHE A 1 107 ? -18.182 -9.355 -6.261 1.00 94.62 107 PHE A C 1
ATOM 835 O O . PHE A 1 107 ? -18.734 -8.287 -6.524 1.00 94.62 107 PHE A O 1
ATOM 842 N N . ALA A 1 108 ? -18.813 -10.525 -6.387 1.00 94.88 108 ALA A N 1
ATOM 843 C CA . ALA A 1 108 ? -20.194 -10.620 -6.854 1.00 94.88 108 ALA A CA 1
ATOM 844 C C . ALA A 1 108 ? -21.162 -9.834 -5.952 1.00 94.88 108 ALA A C 1
ATOM 846 O O . ALA A 1 108 ? -22.035 -9.122 -6.447 1.00 94.88 108 ALA A O 1
ATOM 847 N N . LYS A 1 109 ? -20.969 -9.910 -4.629 1.00 93.88 109 LYS A N 1
ATOM 848 C CA . LYS A 1 109 ? -21.758 -9.159 -3.648 1.00 93.88 109 LYS A CA 1
ATOM 849 C C . LYS A 1 109 ? -21.598 -7.649 -3.812 1.00 93.88 109 LYS A C 1
ATOM 851 O O . LYS A 1 109 ? -22.598 -6.942 -3.801 1.00 93.88 109 LYS A O 1
ATOM 856 N N . ALA A 1 110 ? -20.373 -7.155 -3.963 1.00 92.81 110 ALA A N 1
ATOM 857 C CA . ALA A 1 110 ? -20.105 -5.729 -4.123 1.00 92.81 110 ALA A CA 1
ATOM 858 C C . ALA A 1 110 ? -20.657 -5.183 -5.446 1.00 92.81 110 ALA A C 1
ATOM 860 O O . ALA A 1 110 ? -21.212 -4.091 -5.465 1.00 92.81 110 ALA A O 1
ATOM 861 N N . MET A 1 111 ? -20.567 -5.961 -6.529 1.00 90.88 111 MET A N 1
ATOM 862 C CA . MET A 1 111 ? -21.113 -5.585 -7.838 1.00 90.88 111 MET A CA 1
ATOM 863 C C . MET A 1 111 ? -22.646 -5.558 -7.879 1.00 90.88 111 MET A C 1
ATOM 865 O O . MET A 1 111 ? -23.213 -4.912 -8.755 1.00 90.88 111 MET A O 1
ATOM 869 N N . ALA A 1 112 ? -23.319 -6.244 -6.952 1.00 92.56 112 ALA A N 1
ATOM 870 C CA . ALA A 1 112 ? -24.773 -6.198 -6.820 1.00 92.56 112 ALA A CA 1
ATOM 871 C C . ALA A 1 112 ? -25.281 -4.927 -6.110 1.00 92.56 112 ALA A C 1
ATOM 873 O O . ALA A 1 112 ? -26.482 -4.666 -6.118 1.00 92.56 112 ALA A O 1
ATOM 874 N N . VAL A 1 113 ? -24.395 -4.149 -5.481 1.00 91.31 113 VAL A N 1
ATOM 875 C CA . VAL A 1 113 ? -24.743 -2.893 -4.808 1.00 91.31 113 VAL A CA 1
ATOM 876 C C . VAL A 1 113 ? -24.598 -1.741 -5.799 1.00 91.31 113 VAL A C 1
ATOM 878 O O . VAL A 1 113 ? -23.526 -1.532 -6.360 1.00 91.31 113 VAL A O 1
ATOM 881 N N . GLU A 1 114 ? -25.658 -0.955 -5.994 1.00 85.25 114 GLU A N 1
ATOM 882 C CA . GLU A 1 114 ? -25.637 0.179 -6.933 1.00 85.25 114 GLU A CA 1
ATOM 883 C C . GLU A 1 114 ? -24.714 1.318 -6.467 1.00 85.25 114 GLU A C 1
ATOM 885 O O . GLU A 1 114 ? -24.123 2.028 -7.282 1.00 85.25 114 GLU A O 1
ATOM 890 N N . ASN A 1 115 ? -24.562 1.489 -5.149 1.00 89.88 115 ASN A N 1
ATOM 891 C CA . ASN A 1 115 ? -23.782 2.564 -4.547 1.00 89.88 115 ASN A CA 1
ATOM 892 C C . ASN A 1 115 ? -22.458 2.066 -3.944 1.00 89.88 115 ASN A C 1
ATOM 894 O O . ASN A 1 115 ? -22.431 1.342 -2.946 1.00 89.88 115 ASN A O 1
ATOM 898 N N . ILE A 1 116 ? -21.337 2.551 -4.486 1.00 86.50 116 ILE A N 1
ATOM 899 C CA . ILE A 1 116 ? -19.993 2.208 -4.002 1.00 86.50 116 ILE A CA 1
ATOM 900 C C . ILE A 1 116 ? -19.758 2.605 -2.534 1.00 86.50 116 ILE A C 1
ATOM 902 O O . ILE A 1 116 ? -19.027 1.917 -1.825 1.00 86.50 116 ILE A O 1
ATOM 906 N N . GLU A 1 117 ? -20.380 3.683 -2.043 1.00 88.69 117 GLU A N 1
ATOM 907 C CA . GLU A 1 117 ? -20.236 4.125 -0.647 1.00 88.69 117 GLU A CA 1
ATOM 908 C C . GLU A 1 117 ? -20.875 3.143 0.338 1.00 88.69 117 GLU A C 1
ATOM 910 O O . GLU A 1 117 ? -20.368 2.953 1.444 1.00 88.69 117 GLU A O 1
ATOM 915 N N . GLU A 1 118 ? -21.965 2.494 -0.066 1.00 90.62 118 GLU A N 1
ATOM 916 C CA . GLU A 1 118 ? -22.602 1.437 0.718 1.00 90.62 118 GLU A CA 1
ATOM 917 C C . GLU A 1 118 ? -21.787 0.149 0.638 1.00 90.62 118 GLU A C 1
ATOM 919 O O . GLU A 1 118 ? -21.523 -0.479 1.666 1.00 90.62 118 GLU A O 1
ATOM 924 N N . ALA A 1 119 ? -21.287 -0.189 -0.555 1.00 91.75 119 ALA A N 1
ATOM 925 C CA . ALA A 1 119 ? -20.409 -1.336 -0.747 1.00 91.75 119 ALA A CA 1
ATOM 926 C C . ALA A 1 119 ? -19.142 -1.241 0.125 1.00 91.75 119 ALA A C 1
ATOM 928 O O . ALA A 1 119 ? -18.740 -2.236 0.719 1.00 91.75 119 ALA A O 1
ATOM 929 N N . MET A 1 120 ? -18.543 -0.057 0.285 1.00 91.69 120 MET A N 1
ATOM 930 C CA . MET A 1 120 ? -17.367 0.147 1.149 1.00 91.69 120 MET A CA 1
ATOM 931 C C . MET A 1 120 ? -17.655 0.026 2.656 1.00 91.69 120 MET A C 1
ATOM 933 O O . MET A 1 120 ? -16.714 -0.109 3.435 1.00 91.69 120 MET A O 1
ATOM 937 N N . LYS A 1 121 ? -18.921 0.103 3.086 1.00 91.56 121 LYS A N 1
ATOM 938 C CA . LYS A 1 121 ? -19.334 -0.046 4.496 1.00 91.56 121 LYS A CA 1
ATOM 939 C C . LYS A 1 121 ? -19.860 -1.445 4.816 1.00 91.56 121 LYS A C 1
ATOM 941 O O . LYS A 1 121 ? -20.064 -1.772 5.985 1.00 91.56 121 LYS A O 1
ATOM 946 N N . ALA A 1 122 ? -20.108 -2.258 3.794 1.00 91.50 122 ALA A N 1
ATOM 947 C CA . ALA A 1 122 ? -20.600 -3.612 3.961 1.00 91.50 122 ALA A CA 1
ATOM 948 C C . ALA A 1 122 ? -19.535 -4.530 4.580 1.00 91.50 122 ALA A C 1
ATOM 950 O O . ALA A 1 122 ? -18.330 -4.336 4.426 1.00 91.50 122 ALA A O 1
ATOM 951 N N . LYS A 1 123 ? -20.004 -5.576 5.265 1.00 91.94 123 LYS A N 1
ATOM 952 C CA . LYS A 1 123 ? -19.146 -6.646 5.779 1.00 91.94 123 LYS A CA 1
ATOM 953 C C . LYS A 1 123 ? -18.987 -7.750 4.732 1.00 91.94 123 LYS A C 1
ATOM 955 O O . LYS A 1 123 ? -19.986 -8.203 4.160 1.00 91.94 123 LYS A O 1
ATOM 960 N N . TYR A 1 124 ? -17.755 -8.199 4.537 1.00 95.31 124 TYR A N 1
ATOM 961 C CA . TYR A 1 124 ? -17.350 -9.208 3.555 1.00 95.31 124 TYR A CA 1
ATOM 962 C C . TYR A 1 124 ? -16.743 -10.443 4.235 1.00 95.31 124 TYR A C 1
ATOM 964 O O . TYR A 1 124 ? -16.474 -10.413 5.439 1.00 95.31 124 TYR A O 1
ATOM 972 N N . GLU A 1 125 ? -16.588 -11.535 3.482 1.00 94.62 125 GLU A N 1
ATOM 973 C CA . GLU A 1 125 ? -15.924 -12.765 3.937 1.00 94.62 125 GLU A CA 1
ATOM 974 C C . GLU A 1 125 ? -14.406 -12.553 4.017 1.00 94.62 125 GLU A C 1
ATOM 976 O O . GLU A 1 125 ? -13.798 -12.807 5.059 1.00 94.62 125 GLU A O 1
ATOM 981 N N . ALA A 1 126 ? -13.806 -12.009 2.955 1.00 95.88 126 ALA A N 1
ATOM 982 C CA . ALA A 1 126 ? -12.416 -11.584 2.951 1.00 95.88 126 ALA A CA 1
ATOM 983 C C . ALA A 1 126 ? -12.248 -10.350 3.862 1.00 95.88 126 ALA A C 1
ATOM 985 O O . ALA A 1 126 ? -12.899 -9.323 3.627 1.00 95.88 126 ALA A O 1
ATOM 986 N N . PRO A 1 127 ? -11.367 -10.406 4.883 1.00 95.69 127 PRO A N 1
ATOM 987 C CA . PRO A 1 127 ? -11.270 -9.367 5.902 1.00 95.69 127 PRO A CA 1
ATOM 988 C C . PRO A 1 127 ? -11.109 -7.962 5.326 1.00 95.69 127 PRO A C 1
ATOM 990 O O . PRO A 1 127 ? -11.805 -7.053 5.754 1.00 95.69 127 PRO A O 1
ATOM 993 N N . ASN A 1 128 ? -10.230 -7.792 4.337 1.00 97.19 128 ASN A N 1
ATOM 994 C CA . ASN A 1 128 ? -9.810 -6.511 3.766 1.00 97.19 128 ASN A CA 1
ATOM 995 C C . ASN A 1 128 ? -10.481 -6.182 2.425 1.00 97.19 128 ASN A C 1
ATOM 997 O O . ASN A 1 128 ? -9.965 -5.349 1.678 1.00 97.19 128 ASN A O 1
ATOM 1001 N N . PHE A 1 129 ? -11.603 -6.820 2.087 1.00 97.62 129 PHE A N 1
ATOM 1002 C CA . PHE A 1 129 ? -12.300 -6.531 0.831 1.00 97.62 129 PHE A CA 1
ATOM 1003 C C . PHE A 1 129 ? -12.828 -5.088 0.773 1.00 97.62 129 PHE A C 1
ATOM 1005 O O . PHE A 1 129 ? -12.729 -4.413 -0.249 1.00 97.62 129 PHE A O 1
ATOM 1012 N N . ASP A 1 130 ? -13.319 -4.567 1.896 1.00 96.94 130 ASP A N 1
ATOM 1013 C CA . ASP A 1 130 ? -13.736 -3.170 2.020 1.00 96.94 130 ASP A CA 1
ATOM 1014 C C . ASP A 1 130 ? -12.572 -2.197 1.758 1.00 96.94 130 ASP A C 1
ATOM 1016 O O . ASP A 1 130 ? -12.741 -1.181 1.081 1.00 96.94 130 ASP A O 1
ATOM 1020 N N . LEU A 1 131 ? -11.365 -2.536 2.225 1.00 97.62 131 LEU A N 1
ATOM 1021 C CA . LEU A 1 131 ? -10.151 -1.764 1.958 1.00 97.62 131 LEU A CA 1
ATOM 1022 C C . LEU A 1 131 ? -9.730 -1.831 0.487 1.00 97.62 131 LEU A C 1
ATOM 1024 O O . LEU A 1 131 ? -9.208 -0.841 -0.021 1.00 97.62 131 LEU A O 1
ATOM 1028 N N . LEU A 1 132 ? -9.977 -2.945 -0.212 1.00 97.62 132 LEU A N 1
ATOM 1029 C CA . LEU A 1 132 ? -9.770 -3.027 -1.660 1.00 97.62 132 LEU A CA 1
ATOM 1030 C C . LEU A 1 132 ? -10.693 -2.046 -2.398 1.00 97.62 132 LEU A C 1
ATOM 1032 O O . LEU A 1 132 ? -10.226 -1.305 -3.261 1.00 97.62 132 LEU A O 1
ATOM 1036 N N . LEU A 1 133 ? -11.975 -1.976 -2.024 1.00 96.88 133 LEU A N 1
ATOM 1037 C CA . LEU A 1 133 ? -12.913 -1.009 -2.607 1.00 96.88 133 LEU A CA 1
ATOM 1038 C C . LEU A 1 133 ? -12.482 0.441 -2.332 1.00 96.88 133 LEU A C 1
ATOM 1040 O O . LEU A 1 133 ? -12.465 1.266 -3.251 1.00 96.88 133 LEU A O 1
ATOM 1044 N N . LYS A 1 134 ? -12.067 0.745 -1.092 1.00 97.25 134 LYS A N 1
ATOM 1045 C CA . LYS A 1 134 ? -11.507 2.059 -0.730 1.00 97.25 134 LYS A CA 1
ATOM 1046 C C . 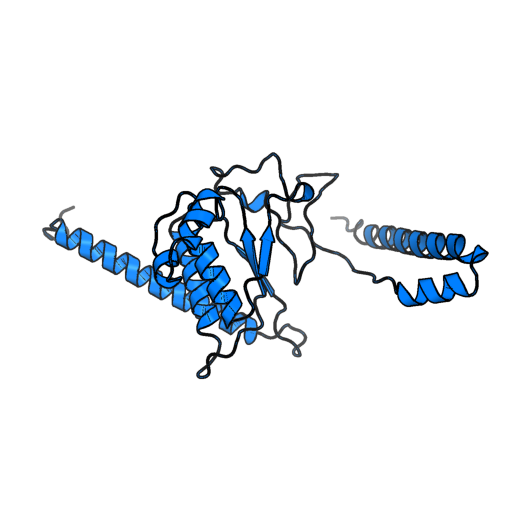LYS A 1 134 ? -10.250 2.369 -1.545 1.00 97.25 134 LYS A C 1
ATOM 1048 O O . LYS A 1 134 ? -10.133 3.475 -2.060 1.00 97.25 134 LYS A O 1
ATOM 1053 N N . ALA A 1 135 ? -9.359 1.396 -1.739 1.00 97.62 135 ALA A N 1
ATOM 1054 C CA . ALA A 1 135 ? -8.165 1.550 -2.565 1.00 97.62 135 ALA A CA 1
ATOM 1055 C C . ALA A 1 135 ? -8.521 1.870 -4.024 1.00 97.62 135 ALA A C 1
ATOM 1057 O O . ALA A 1 135 ? -7.974 2.818 -4.578 1.00 97.62 135 ALA A O 1
ATOM 1058 N N . CYS A 1 136 ? -9.485 1.167 -4.628 1.00 96.25 136 CYS A N 1
ATOM 1059 C CA . CYS A 1 136 ? -9.968 1.473 -5.979 1.00 96.25 136 CYS A CA 1
ATOM 1060 C C . CYS A 1 136 ? -10.537 2.896 -6.087 1.00 96.25 136 CYS A C 1
ATOM 1062 O O . CYS A 1 136 ? -10.247 3.609 -7.054 1.00 96.25 136 CYS A O 1
ATOM 1064 N N . ARG A 1 137 ? -11.297 3.346 -5.080 1.00 95.56 137 ARG A N 1
ATOM 1065 C CA . ARG A 1 137 ? -11.772 4.733 -4.999 1.00 95.56 137 ARG A CA 1
ATOM 1066 C C . ARG A 1 137 ? -10.606 5.718 -4.920 1.00 95.56 137 ARG A C 1
ATOM 1068 O O . ARG A 1 137 ? -10.618 6.709 -5.650 1.00 95.56 137 ARG A O 1
ATOM 1075 N N . THR A 1 138 ? -9.608 5.463 -4.079 1.00 96.44 138 THR A N 1
ATOM 1076 C CA . THR A 1 138 ? -8.422 6.322 -3.959 1.00 96.44 138 THR A CA 1
ATOM 1077 C C . THR A 1 138 ? -7.675 6.407 -5.288 1.00 96.44 138 THR A C 1
ATOM 1079 O O . THR A 1 138 ? -7.445 7.515 -5.766 1.00 96.44 138 THR A O 1
ATOM 1082 N N . THR A 1 139 ? -7.442 5.281 -5.972 1.00 96.31 139 THR A N 1
ATOM 1083 C CA . THR A 1 139 ? -6.804 5.243 -7.300 1.00 96.31 139 THR A CA 1
ATOM 1084 C C . THR A 1 139 ? -7.561 6.082 -8.328 1.00 96.31 139 THR A C 1
ATOM 1086 O O . THR A 1 139 ? -6.937 6.793 -9.115 1.00 96.31 139 THR A O 1
ATOM 1089 N N . SER A 1 140 ? -8.899 6.062 -8.305 1.00 94.88 140 SER A N 1
ATOM 1090 C CA . SER A 1 140 ? -9.720 6.851 -9.237 1.00 94.88 140 SER A CA 1
ATOM 1091 C C . SER A 1 140 ? -9.579 8.369 -9.061 1.00 94.88 140 SER A C 1
ATOM 1093 O O . SER A 1 140 ? -9.823 9.115 -10.006 1.00 94.88 140 SER A O 1
ATOM 1095 N N . LYS A 1 141 ? -9.171 8.828 -7.869 1.00 93.75 141 LYS A N 1
ATOM 1096 C CA . LYS A 1 141 ? -9.019 10.253 -7.539 1.00 93.75 141 LYS A CA 1
ATOM 1097 C C . LYS A 1 141 ? -7.566 10.724 -7.531 1.00 93.75 141 LYS A C 1
ATOM 1099 O O . LYS A 1 141 ? -7.294 11.848 -7.933 1.00 93.75 141 LYS A O 1
ATOM 1104 N N . ALA A 1 142 ? -6.650 9.877 -7.068 1.00 93.44 142 ALA A N 1
ATOM 1105 C CA . ALA A 1 142 ? -5.283 10.252 -6.716 1.00 93.44 142 ALA A CA 1
ATOM 1106 C C . ALA A 1 142 ? -4.211 9.398 -7.420 1.00 93.44 142 ALA A C 1
ATOM 1108 O O . ALA A 1 142 ? -3.058 9.412 -6.997 1.00 93.44 142 ALA A O 1
ATOM 1109 N N . LEU A 1 143 ? -4.568 8.650 -8.479 1.00 92.19 143 LEU A N 1
ATOM 1110 C CA . LEU A 1 143 ? -3.705 7.751 -9.278 1.00 92.19 143 LEU A CA 1
ATOM 1111 C C . LEU A 1 143 ? -3.130 6.536 -8.523 1.00 92.19 143 LEU A C 1
ATOM 1113 O O . LEU A 1 143 ? -2.905 5.486 -9.120 1.00 92.19 143 LEU A O 1
ATOM 1117 N N . PHE A 1 144 ? -2.907 6.656 -7.222 1.00 93.38 144 PHE A N 1
ATOM 1118 C CA . PHE A 1 144 ? -2.440 5.613 -6.321 1.00 93.38 144 PHE A CA 1
ATOM 1119 C C . PHE A 1 144 ? -3.582 5.119 -5.424 1.00 93.38 144 PHE A C 1
ATOM 1121 O O . PHE A 1 144 ? -4.511 5.880 -5.181 1.00 93.38 144 PHE A O 1
ATOM 1128 N N . PRO A 1 145 ? -3.518 3.887 -4.893 1.00 96.62 145 PRO A N 1
ATOM 1129 C CA . PRO A 1 145 ? -2.450 2.902 -5.066 1.00 96.62 145 PRO A CA 1
ATOM 1130 C C . PRO A 1 145 ? -2.457 2.170 -6.416 1.00 96.62 145 PRO A C 1
ATOM 1132 O O . PRO A 1 145 ? -3.476 2.046 -7.090 1.00 96.62 145 PRO A O 1
ATOM 1135 N N . ASN A 1 146 ? -1.288 1.642 -6.782 1.00 95.88 146 ASN A N 1
ATOM 1136 C CA . ASN A 1 146 ? -1.135 0.575 -7.770 1.00 95.88 146 ASN A CA 1
ATOM 1137 C C . ASN A 1 146 ? -1.462 -0.780 -7.135 1.00 95.88 146 ASN A C 1
ATOM 1139 O O . ASN A 1 146 ? -1.338 -0.936 -5.924 1.00 95.88 146 ASN A O 1
ATOM 1143 N N . PHE A 1 147 ? -1.779 -1.789 -7.944 1.00 96.38 147 PHE A N 1
ATOM 1144 C CA . PHE A 1 147 ? -2.155 -3.112 -7.441 1.00 96.38 147 PHE A CA 1
ATOM 1145 C C . PHE A 1 147 ? -1.093 -4.173 -7.731 1.00 96.38 147 PHE A C 1
ATOM 1147 O O . PHE A 1 147 ? -0.528 -4.234 -8.825 1.00 96.38 147 PHE A O 1
ATOM 1154 N N . MET A 1 148 ? -0.838 -5.033 -6.746 1.00 95.38 148 MET A N 1
ATOM 1155 C CA . MET A 1 148 ? 0.058 -6.179 -6.860 1.00 95.38 148 MET A CA 1
ATOM 1156 C C . MET A 1 148 ? -0.657 -7.462 -6.466 1.00 95.38 148 MET A C 1
ATOM 1158 O O . MET A 1 148 ? -0.985 -7.659 -5.302 1.00 95.38 148 MET A O 1
ATOM 1162 N N . PHE A 1 149 ? -0.820 -8.370 -7.420 1.00 95.69 149 PHE A N 1
ATOM 1163 C CA . PHE A 1 149 ? -1.450 -9.663 -7.181 1.00 95.69 149 PHE A CA 1
ATOM 1164 C C . PHE A 1 149 ? -0.438 -10.667 -6.619 1.00 95.69 149 PHE A C 1
ATOM 1166 O O . PHE A 1 149 ? 0.565 -10.996 -7.264 1.00 95.69 149 PHE A O 1
ATOM 1173 N N . LEU A 1 150 ? -0.694 -11.155 -5.407 1.00 95.31 150 LEU A N 1
ATOM 1174 C CA . LEU A 1 150 ? 0.169 -12.124 -4.728 1.00 95.31 150 LEU A CA 1
ATOM 1175 C C . LEU A 1 150 ? -0.087 -13.569 -5.180 1.00 95.31 150 LEU A C 1
ATOM 1177 O O . LEU A 1 150 ? 0.794 -14.414 -5.049 1.00 95.31 150 LEU A O 1
ATOM 1181 N N . ASP A 1 151 ? -1.252 -13.846 -5.768 1.00 93.88 151 ASP A N 1
ATOM 1182 C CA . ASP A 1 151 ? -1.668 -15.196 -6.173 1.00 93.88 151 ASP A CA 1
ATOM 1183 C C . ASP A 1 151 ? -1.099 -15.673 -7.507 1.00 93.88 151 ASP A C 1
ATOM 1185 O O . ASP A 1 151 ? -1.332 -16.810 -7.915 1.00 93.88 151 ASP A O 1
ATOM 1189 N N . THR A 1 152 ? -0.317 -14.845 -8.197 1.00 92.06 152 THR A N 1
ATOM 1190 C CA . THR A 1 152 ? 0.377 -15.291 -9.408 1.00 92.06 152 THR A CA 1
ATOM 1191 C C . THR A 1 152 ? 1.424 -16.349 -9.055 1.00 92.06 152 THR A C 1
ATOM 1193 O O . THR A 1 152 ? 2.133 -16.193 -8.066 1.00 92.06 152 THR A O 1
ATOM 1196 N N . GLU A 1 153 ? 1.571 -17.399 -9.871 1.00 89.44 153 GLU A N 1
ATOM 1197 C CA . GLU A 1 153 ? 2.428 -18.566 -9.578 1.00 89.44 153 GLU A CA 1
ATOM 1198 C C . GLU A 1 153 ? 3.836 -18.195 -9.092 1.00 89.44 153 GLU A C 1
ATOM 1200 O O . GLU A 1 153 ? 4.320 -18.721 -8.094 1.00 89.44 153 GLU A O 1
ATOM 1205 N N . PHE A 1 154 ? 4.477 -17.221 -9.739 1.00 89.88 154 PHE A N 1
ATOM 1206 C CA . PHE A 1 154 ? 5.822 -16.789 -9.365 1.00 89.88 154 PHE A CA 1
ATOM 1207 C C . PHE A 1 154 ? 5.863 -15.928 -8.086 1.00 89.88 154 PHE A C 1
ATOM 1209 O O . PHE A 1 154 ? 6.920 -15.794 -7.474 1.00 89.88 154 PHE A O 1
ATOM 1216 N N . ASN A 1 155 ? 4.754 -15.336 -7.646 1.00 92.56 155 ASN A N 1
ATOM 1217 C CA . ASN A 1 155 ? 4.673 -14.549 -6.408 1.00 92.56 155 ASN A CA 1
ATOM 1218 C C . ASN A 1 155 ? 4.314 -15.393 -5.180 1.00 92.56 155 ASN A C 1
ATOM 1220 O O . ASN A 1 155 ? 4.477 -14.915 -4.059 1.00 92.56 155 ASN A O 1
ATOM 1224 N N . LYS A 1 156 ? 3.900 -16.649 -5.376 1.00 91.12 156 LYS A N 1
ATOM 1225 C CA . LYS A 1 156 ? 3.592 -17.558 -4.274 1.00 91.12 156 LYS A CA 1
ATOM 1226 C C . LYS A 1 156 ? 4.845 -17.956 -3.500 1.00 91.12 156 LYS A C 1
ATOM 1228 O O . LYS A 1 156 ? 5.948 -18.089 -4.050 1.00 91.12 156 LYS A O 1
ATOM 1233 N N . ASN A 1 157 ? 4.642 -18.171 -2.209 1.00 92.56 157 ASN A N 1
ATOM 1234 C CA . ASN A 1 157 ? 5.627 -18.701 -1.285 1.00 92.56 157 ASN A CA 1
ATOM 1235 C C . ASN A 1 157 ? 4.968 -19.805 -0.460 1.00 92.56 157 ASN A C 1
ATOM 1237 O O . ASN A 1 157 ? 3.885 -19.601 0.076 1.00 92.56 157 ASN A O 1
ATOM 1241 N N . GLU A 1 158 ? 5.620 -20.960 -0.376 1.00 91.56 158 GLU A N 1
ATOM 1242 C CA . GLU A 1 158 ? 5.114 -22.155 0.314 1.00 91.56 158 GLU A CA 1
ATOM 1243 C C . GLU A 1 158 ? 4.949 -21.937 1.821 1.00 91.56 158 GLU A C 1
ATOM 1245 O O . GLU A 1 158 ? 4.110 -22.572 2.447 1.00 91.56 158 GLU A O 1
ATOM 1250 N N . LYS A 1 159 ? 5.733 -21.020 2.400 1.00 92.62 159 LYS A N 1
ATOM 1251 C CA . LYS A 1 159 ? 5.686 -20.683 3.828 1.00 92.62 159 LYS A CA 1
ATOM 1252 C C . LYS A 1 159 ? 4.662 -19.604 4.168 1.00 92.62 159 LYS A C 1
ATOM 1254 O O . LYS A 1 159 ? 4.559 -19.214 5.326 1.00 92.62 159 LYS A O 1
ATOM 1259 N N . TRP A 1 160 ? 3.965 -19.057 3.172 1.00 94.88 160 TRP A N 1
ATOM 1260 C CA . TRP A 1 160 ? 2.959 -18.037 3.429 1.00 94.88 160 TRP A CA 1
ATOM 1261 C C . TRP A 1 160 ? 1.728 -18.674 4.079 1.00 94.88 160 TRP A C 1
ATOM 1263 O O . TRP A 1 160 ? 1.127 -19.584 3.512 1.00 94.88 160 TRP A O 1
ATOM 1273 N N . ASP A 1 161 ? 1.342 -18.154 5.240 1.00 93.56 161 ASP A N 1
ATOM 1274 C CA . ASP A 1 161 ? 0.137 -18.539 5.971 1.00 93.56 161 ASP A CA 1
ATOM 1275 C C . ASP A 1 161 ? -0.614 -17.271 6.391 1.00 93.56 161 ASP A C 1
ATOM 1277 O O . ASP A 1 161 ? -0.011 -16.284 6.820 1.00 93.56 161 ASP A O 1
ATOM 1281 N N . ILE A 1 162 ? -1.940 -17.296 6.279 1.00 91.31 162 ILE A N 1
ATOM 1282 C CA . ILE A 1 162 ? -2.812 -16.205 6.716 1.00 91.31 162 ILE A CA 1
ATOM 1283 C C . ILE A 1 162 ? -2.727 -15.980 8.231 1.00 91.31 162 ILE A C 1
ATOM 1285 O O . ILE A 1 162 ? -2.815 -14.837 8.684 1.00 91.31 162 ILE A O 1
ATOM 1289 N N . ASN A 1 163 ? -2.503 -17.046 9.004 1.00 91.44 163 ASN A N 1
ATOM 1290 C CA . ASN A 1 163 ? -2.436 -16.987 10.464 1.00 91.44 163 ASN A CA 1
ATOM 1291 C C . ASN A 1 163 ? -1.069 -16.521 10.986 1.00 91.44 163 ASN A C 1
ATOM 1293 O O . ASN A 1 163 ? -0.948 -16.196 12.167 1.00 91.44 163 ASN A O 1
ATOM 1297 N N . ASP A 1 164 ? -0.042 -16.450 10.132 1.00 93.44 164 ASP A N 1
ATOM 1298 C CA . ASP A 1 164 ? 1.267 -15.936 10.529 1.00 93.44 164 ASP A CA 1
ATOM 1299 C C . ASP A 1 164 ? 1.232 -14.392 10.593 1.00 93.44 164 ASP A C 1
ATOM 1301 O O . ASP A 1 164 ? 1.035 -13.724 9.566 1.00 93.44 164 ASP A O 1
ATOM 1305 N N . PRO A 1 165 ? 1.470 -13.766 11.765 1.00 89.75 165 PRO A N 1
ATOM 1306 C CA . PRO A 1 165 ? 1.584 -12.309 11.864 1.00 89.75 165 PRO A CA 1
ATOM 1307 C C . PRO A 1 165 ? 2.789 -11.758 11.085 1.00 89.75 165 PRO A C 1
ATOM 1309 O O . PRO A 1 165 ? 2.849 -10.572 10.768 1.00 89.75 165 PRO A O 1
ATOM 1312 N N . LYS A 1 166 ? 3.769 -12.605 10.753 1.00 92.06 166 LYS A N 1
ATOM 1313 C CA . LYS A 1 166 ? 4.970 -12.252 9.990 1.00 92.06 166 LYS A CA 1
ATOM 1314 C C . LYS A 1 166 ? 4.903 -12.710 8.533 1.00 92.06 166 LYS A C 1
ATOM 1316 O O . LYS A 1 166 ? 5.914 -12.624 7.832 1.00 92.06 166 LYS A O 1
ATOM 1321 N N . ARG A 1 167 ? 3.710 -13.061 8.035 1.00 93.75 167 ARG A N 1
ATOM 1322 C CA . ARG A 1 167 ? 3.466 -13.472 6.641 1.00 93.75 167 ARG A CA 1
ATOM 1323 C C . ARG A 1 167 ? 3.998 -12.499 5.595 1.00 93.75 167 ARG A C 1
ATOM 1325 O O . ARG A 1 167 ? 4.429 -12.930 4.531 1.00 93.75 167 ARG A O 1
ATOM 1332 N N . TYR A 1 168 ? 4.071 -11.202 5.914 1.00 91.94 168 TYR A N 1
ATOM 1333 C CA . TYR A 1 168 ? 4.635 -10.167 5.037 1.00 91.94 168 TYR A CA 1
ATOM 1334 C C . TYR A 1 168 ? 6.074 -10.472 4.580 1.00 91.94 168 TYR A C 1
ATOM 1336 O O . TYR A 1 168 ? 6.510 -9.970 3.547 1.00 91.94 168 TYR A O 1
ATOM 1344 N N . ARG A 1 169 ? 6.820 -11.304 5.323 1.00 93.38 169 ARG A N 1
ATOM 1345 C CA . ARG A 1 169 ? 8.165 -11.779 4.955 1.00 93.38 169 ARG A CA 1
ATOM 1346 C C . ARG A 1 169 ? 8.157 -12.674 3.723 1.00 93.38 169 ARG A C 1
ATOM 1348 O O . ARG A 1 169 ? 9.141 -12.701 2.983 1.00 93.38 169 ARG A O 1
ATOM 1355 N N . TYR A 1 170 ? 7.055 -13.379 3.516 1.00 94.38 170 TYR A N 1
ATOM 1356 C CA . TYR A 1 170 ? 6.834 -14.335 2.439 1.00 94.38 170 TYR A CA 1
ATOM 1357 C C . TYR A 1 170 ? 6.028 -13.742 1.285 1.00 94.38 170 TYR A C 1
ATOM 1359 O O . TYR A 1 170 ? 5.732 -14.445 0.326 1.00 94.38 170 TYR A O 1
ATOM 1367 N N . GLU A 1 171 ? 5.699 -12.453 1.346 1.00 94.81 171 GLU A N 1
ATOM 1368 C CA . GLU A 1 171 ? 4.973 -11.741 0.301 1.00 94.81 171 GLU A CA 1
ATOM 1369 C C . GLU A 1 171 ? 5.937 -10.967 -0.593 1.00 94.81 171 GLU A C 1
ATOM 1371 O O . GLU A 1 171 ? 6.973 -10.462 -0.147 1.00 94.81 171 GLU A O 1
ATOM 1376 N N . LEU A 1 172 ? 5.584 -10.845 -1.872 1.00 94.38 172 LEU A N 1
ATOM 1377 C CA . LEU A 1 172 ? 6.309 -9.957 -2.765 1.00 94.38 172 LEU A CA 1
ATOM 1378 C C . LEU A 1 172 ? 6.098 -8.499 -2.329 1.00 94.38 172 LEU A C 1
ATOM 1380 O O . LEU A 1 172 ? 4.973 -8.061 -2.093 1.00 94.38 172 LEU A O 1
ATOM 1384 N N . ALA A 1 173 ? 7.185 -7.733 -2.318 1.00 93.38 173 ALA A N 1
ATOM 1385 C CA . ALA A 1 173 ? 7.152 -6.278 -2.334 1.00 93.38 173 ALA A CA 1
ATOM 1386 C C . ALA A 1 173 ? 7.956 -5.763 -3.533 1.00 93.38 173 ALA A C 1
ATOM 1388 O O . ALA A 1 173 ? 9.049 -6.258 -3.833 1.00 93.38 173 ALA A O 1
ATOM 1389 N N . THR A 1 174 ? 7.431 -4.761 -4.235 1.00 92.31 174 THR A N 1
ATOM 1390 C CA . THR A 1 174 ? 8.194 -4.087 -5.290 1.00 92.31 174 THR A CA 1
ATOM 1391 C C . THR A 1 174 ? 9.070 -3.011 -4.691 1.00 92.31 174 THR A C 1
ATOM 1393 O O . THR A 1 174 ? 8.624 -2.219 -3.862 1.00 92.31 174 THR A O 1
ATOM 1396 N N . MET A 1 175 ? 10.313 -2.961 -5.165 1.00 89.81 175 MET A N 1
ATOM 1397 C CA . MET A 1 175 ? 11.226 -1.868 -4.864 1.00 89.81 175 MET A CA 1
ATOM 1398 C C . MET A 1 175 ? 11.121 -0.758 -5.903 1.00 89.81 175 MET A C 1
ATOM 1400 O O . MET A 1 175 ? 11.213 -1.006 -7.119 1.00 89.81 175 MET A O 1
ATOM 1404 N N . GLY A 1 176 ? 11.003 0.472 -5.407 1.00 86.38 176 GLY A N 1
ATOM 1405 C CA . GLY A 1 176 ? 10.809 1.653 -6.234 1.00 86.38 176 GLY A CA 1
ATOM 1406 C C . GLY A 1 176 ? 9.525 1.515 -7.048 1.00 86.38 176 GLY A C 1
ATOM 1407 O O . GLY A 1 176 ? 8.494 1.119 -6.520 1.00 86.38 176 GLY A O 1
ATOM 1408 N N . CYS A 1 177 ? 9.586 1.786 -8.353 1.00 86.50 177 CYS A N 1
ATOM 1409 C CA . CYS A 1 177 ? 8.377 1.747 -9.179 1.00 86.50 177 CYS A CA 1
ATOM 1410 C C . CYS A 1 177 ? 7.801 0.332 -9.362 1.00 86.50 177 CYS A C 1
ATOM 1412 O O . CYS A 1 177 ? 6.589 0.168 -9.385 1.00 86.50 177 CYS A O 1
ATOM 1414 N N . ARG A 1 178 ? 8.656 -0.671 -9.629 1.00 90.75 178 ARG A N 1
ATOM 1415 C CA . ARG A 1 178 ? 8.214 -2.004 -10.109 1.00 90.75 178 ARG A CA 1
ATOM 1416 C C . ARG A 1 178 ? 9.263 -3.114 -10.026 1.00 90.75 178 ARG A C 1
ATOM 1418 O O . ARG A 1 178 ? 9.112 -4.160 -10.656 1.00 90.75 178 ARG A O 1
ATOM 1425 N N . THR A 1 179 ? 10.381 -2.895 -9.337 1.00 91.81 179 THR A N 1
ATOM 1426 C CA . THR A 1 179 ? 11.465 -3.883 -9.353 1.00 91.81 179 THR A CA 1
ATOM 1427 C C . THR A 1 179 ? 11.091 -5.062 -8.464 1.00 91.81 179 THR A C 1
ATOM 1429 O O . THR A 1 179 ? 11.015 -4.921 -7.245 1.00 91.81 179 THR A O 1
ATOM 1432 N N . ARG A 1 180 ? 10.879 -6.232 -9.073 1.00 92.56 180 ARG A N 1
ATOM 1433 C CA . ARG A 1 180 ? 10.614 -7.490 -8.369 1.00 92.56 180 ARG A CA 1
ATOM 1434 C C . ARG A 1 180 ? 11.923 -8.107 -7.877 1.00 92.56 180 ARG A C 1
ATOM 1436 O O . ARG A 1 180 ? 12.726 -8.568 -8.688 1.00 92.56 180 ARG A O 1
ATOM 1443 N N . VAL A 1 181 ? 12.110 -8.171 -6.561 1.00 91.06 181 VAL A N 1
ATOM 1444 C CA . VAL A 1 181 ? 13.211 -8.908 -5.920 1.00 91.06 181 VAL A CA 1
ATOM 1445 C C . VAL A 1 181 ? 12.610 -9.829 -4.871 1.00 91.06 181 VAL A C 1
ATOM 1447 O O . VAL A 1 181 ? 12.079 -9.357 -3.875 1.00 91.06 181 VAL A O 1
ATOM 1450 N N . PHE A 1 182 ? 12.617 -11.135 -5.147 1.00 92.38 182 PHE A N 1
ATOM 1451 C CA . PHE A 1 182 ? 11.864 -12.113 -4.352 1.00 92.38 182 PHE A CA 1
ATOM 1452 C C . PHE A 1 182 ? 12.475 -13.514 -4.388 1.00 92.38 182 PHE A C 1
ATOM 1454 O O . PHE A 1 182 ? 12.781 -14.079 -3.344 1.00 92.38 182 PHE A O 1
ATOM 1461 N N . GLU A 1 183 ? 12.776 -14.039 -5.580 1.00 90.00 183 GLU A N 1
ATOM 1462 C CA . GLU A 1 183 ? 13.412 -15.359 -5.724 1.00 90.00 183 GLU A CA 1
ATOM 1463 C C . GLU A 1 183 ? 14.814 -15.394 -5.128 1.00 90.00 183 GLU A C 1
ATOM 1465 O O . GLU A 1 183 ? 15.594 -14.459 -5.340 1.00 90.00 183 GLU A O 1
ATOM 1470 N N . ASN A 1 184 ? 15.157 -16.469 -4.427 1.00 90.00 184 ASN A N 1
ATOM 1471 C CA . ASN A 1 184 ? 16.470 -16.665 -3.828 1.00 90.00 184 ASN A CA 1
ATOM 1472 C C . ASN A 1 184 ? 16.942 -18.106 -4.058 1.00 90.00 184 ASN A C 1
ATOM 1474 O O . ASN A 1 184 ? 16.216 -19.043 -3.759 1.00 90.00 184 ASN A O 1
ATOM 1478 N N . ILE A 1 185 ? 18.145 -18.267 -4.617 1.00 87.50 185 ILE A N 1
ATOM 1479 C CA . ILE A 1 185 ? 18.739 -19.587 -4.898 1.00 87.50 185 ILE A CA 1
ATOM 1480 C C . ILE A 1 185 ? 19.508 -20.111 -3.679 1.00 87.50 185 ILE A C 1
ATOM 1482 O O . ILE A 1 185 ? 19.549 -21.312 -3.449 1.00 87.50 185 ILE A O 1
ATOM 1486 N N . ALA A 1 186 ? 20.134 -19.213 -2.913 1.00 88.75 186 ALA A N 1
ATOM 1487 C CA . ALA A 1 186 ? 21.064 -19.557 -1.835 1.00 88.75 186 ALA A CA 1
ATOM 1488 C C . ALA A 1 186 ? 20.495 -19.249 -0.441 1.00 88.75 186 ALA A C 1
ATOM 1490 O O . ALA A 1 186 ? 21.241 -19.120 0.525 1.00 88.75 186 ALA A O 1
ATOM 1491 N N . GLY A 1 187 ? 19.182 -19.073 -0.329 1.00 87.69 187 GLY A N 1
ATOM 1492 C CA . GLY A 1 187 ? 18.539 -18.737 0.931 1.00 87.69 187 GLY A CA 1
ATOM 1493 C C . GLY A 1 187 ? 17.033 -18.618 0.788 1.00 87.69 187 GLY A C 1
ATOM 1494 O O . GLY A 1 187 ? 16.453 -19.012 -0.221 1.00 87.69 187 GLY A O 1
ATOM 1495 N N . GLU A 1 188 ? 16.402 -18.042 1.802 1.00 89.69 188 GLU A N 1
ATOM 1496 C CA . GLU A 1 188 ? 14.950 -17.934 1.850 1.00 89.69 188 GLU A CA 1
ATOM 1497 C C . GLU A 1 188 ? 14.399 -16.981 0.781 1.00 89.69 188 GLU A C 1
ATOM 1499 O O . GLU A 1 188 ? 14.953 -15.906 0.510 1.00 89.69 188 GLU A O 1
ATOM 1504 N N . LYS A 1 189 ? 13.290 -17.402 0.168 1.00 91.56 189 LYS A N 1
ATOM 1505 C CA . LYS A 1 189 ? 12.516 -16.616 -0.788 1.00 91.56 189 LYS A CA 1
ATOM 1506 C C . LYS A 1 189 ? 11.806 -15.486 -0.041 1.00 91.56 189 LYS A C 1
ATOM 1508 O O . LYS A 1 189 ? 10.848 -15.720 0.687 1.00 91.56 189 LYS A O 1
ATOM 1513 N N . SER A 1 190 ? 12.307 -14.265 -0.200 1.00 92.31 190 SER A N 1
ATOM 1514 C CA . SER A 1 190 ? 11.772 -13.061 0.437 1.00 92.31 190 SER A CA 1
ATOM 1515 C C . SER A 1 190 ? 12.199 -11.810 -0.330 1.00 92.31 190 SER A C 1
ATOM 1517 O O . SER A 1 190 ? 13.206 -11.821 -1.051 1.00 92.31 190 SER A O 1
ATOM 1519 N N . SER A 1 191 ? 11.436 -10.729 -0.167 1.00 92.75 191 SER A N 1
ATOM 1520 C CA . SER A 1 191 ? 11.798 -9.381 -0.621 1.00 92.75 191 SER A CA 1
ATOM 1521 C C . SER A 1 191 ? 12.581 -8.581 0.421 1.00 92.75 191 SER A C 1
ATOM 1523 O O . SER A 1 191 ? 13.231 -7.597 0.071 1.00 92.75 191 SER A O 1
ATOM 1525 N N . LEU A 1 192 ? 12.545 -8.981 1.693 1.00 92.62 192 LEU A N 1
ATOM 1526 C CA . LEU A 1 192 ? 13.110 -8.187 2.781 1.00 92.62 192 LEU A CA 1
ATOM 1527 C C . LEU A 1 192 ? 14.635 -8.159 2.749 1.00 92.62 192 LEU A C 1
ATOM 1529 O O . LEU A 1 192 ? 15.283 -9.183 2.554 1.00 92.62 192 LEU A O 1
ATOM 1533 N N . GLY A 1 193 ? 15.205 -6.971 2.963 1.00 90.44 193 GLY A N 1
ATOM 1534 C CA . GLY A 1 193 ? 16.656 -6.772 3.017 1.00 90.44 193 GLY A CA 1
ATOM 1535 C C . GLY A 1 193 ? 17.376 -6.996 1.685 1.00 90.44 193 GLY A C 1
ATOM 1536 O O . GLY A 1 193 ? 18.604 -7.032 1.650 1.00 90.44 193 GLY A O 1
ATOM 1537 N N . ARG A 1 194 ? 16.642 -7.156 0.578 1.00 90.88 194 ARG A N 1
ATOM 1538 C CA . ARG A 1 194 ? 17.218 -7.422 -0.740 1.00 90.88 194 ARG A CA 1
ATOM 1539 C C . ARG A 1 194 ? 17.068 -6.216 -1.644 1.00 90.88 194 ARG A C 1
ATOM 1541 O O . ARG A 1 194 ? 16.074 -5.511 -1.585 1.00 90.88 194 ARG A O 1
ATOM 1548 N N . GLY A 1 195 ? 18.073 -6.011 -2.491 1.00 89.38 195 GLY A N 1
ATOM 1549 C CA . GLY A 1 195 ? 18.205 -4.845 -3.355 1.00 89.38 195 GLY A CA 1
ATOM 1550 C C . GLY A 1 195 ? 18.489 -5.213 -4.807 1.00 89.38 195 GLY A C 1
ATOM 1551 O O . GLY A 1 195 ? 18.798 -6.358 -5.141 1.00 89.38 195 GLY A O 1
ATOM 1552 N N . ASN A 1 196 ? 18.401 -4.215 -5.681 1.00 89.06 196 ASN A N 1
ATOM 1553 C CA . ASN A 1 196 ? 18.906 -4.304 -7.044 1.00 89.06 196 ASN A CA 1
ATOM 1554 C C . ASN A 1 196 ? 20.224 -3.526 -7.134 1.00 89.06 196 ASN A C 1
ATOM 1556 O O . ASN A 1 196 ? 20.260 -2.358 -6.766 1.00 89.06 196 ASN A O 1
ATOM 1560 N N . LEU A 1 197 ? 21.286 -4.159 -7.641 1.00 89.00 197 LEU A N 1
ATOM 1561 C CA . LEU A 1 197 ? 22.603 -3.521 -7.766 1.00 89.00 197 LEU A CA 1
ATOM 1562 C C . LEU A 1 197 ? 22.662 -2.507 -8.910 1.00 89.00 197 LEU A C 1
ATOM 1564 O O . LEU A 1 197 ? 23.247 -1.439 -8.782 1.00 89.00 197 LEU A O 1
ATOM 1568 N N . SER A 1 198 ? 22.128 -2.873 -10.073 1.00 86.38 198 SER A N 1
ATOM 1569 C CA . SER A 1 198 ? 22.222 -2.049 -11.273 1.00 86.38 198 SER A CA 1
ATOM 1570 C C . SER A 1 198 ? 21.246 -2.545 -12.326 1.00 86.38 198 SER A C 1
ATOM 1572 O O . SER A 1 198 ? 21.034 -3.749 -12.492 1.00 86.38 198 SER A O 1
ATOM 1574 N N . PHE A 1 199 ? 20.676 -1.615 -13.083 1.00 83.75 199 PHE A N 1
ATOM 1575 C CA . PHE A 1 199 ? 19.898 -1.926 -14.270 1.00 83.75 199 PHE A CA 1
ATOM 1576 C C . PHE A 1 199 ? 20.712 -1.602 -15.525 1.00 83.75 199 PHE A C 1
ATOM 1578 O O . PHE A 1 199 ? 21.494 -0.659 -15.584 1.00 83.75 199 PHE A O 1
ATOM 1585 N N . THR A 1 200 ? 20.536 -2.402 -16.573 1.00 88.50 200 THR A N 1
ATOM 1586 C CA . THR A 1 200 ? 21.079 -2.082 -17.895 1.00 88.50 200 THR A CA 1
ATOM 1587 C C . THR A 1 200 ? 20.019 -2.365 -18.938 1.00 88.50 200 THR A C 1
ATOM 1589 O O . THR A 1 200 ? 19.662 -3.525 -19.167 1.00 88.50 200 THR A O 1
ATOM 1592 N N . THR A 1 201 ? 19.571 -1.327 -19.628 1.00 90.06 201 THR A N 1
ATOM 1593 C CA . THR A 1 201 ? 18.548 -1.425 -20.673 1.00 90.06 201 THR A CA 1
ATOM 1594 C C . THR A 1 201 ? 19.158 -1.928 -21.987 1.00 90.06 201 THR A C 1
ATOM 1596 O O . THR A 1 201 ? 20.316 -1.650 -22.295 1.00 90.06 201 THR A O 1
ATOM 1599 N N . LEU A 1 202 ? 18.427 -2.752 -22.748 1.00 89.31 202 LEU A N 1
ATOM 1600 C CA . LEU A 1 202 ? 18.776 -3.091 -24.136 1.00 89.31 202 LEU A CA 1
ATOM 1601 C C . LEU A 1 202 ? 17.926 -2.242 -25.073 1.00 89.31 202 LEU A C 1
ATOM 1603 O O . LEU A 1 202 ? 16.705 -2.241 -24.955 1.00 89.31 202 LEU A O 1
ATOM 1607 N N . ASN A 1 203 ? 18.562 -1.575 -26.032 1.00 93.25 203 ASN A N 1
ATOM 1608 C CA . ASN A 1 203 ? 17.847 -0.884 -27.096 1.00 93.25 203 ASN A CA 1
ATOM 1609 C C . ASN A 1 203 ? 17.373 -1.911 -28.142 1.00 93.25 203 ASN A C 1
ATOM 1611 O O . ASN A 1 203 ? 18.096 -2.229 -29.088 1.00 93.25 203 ASN A O 1
ATOM 1615 N N . MET A 1 204 ? 16.179 -2.469 -27.925 1.00 90.38 204 MET A N 1
ATOM 1616 C CA . MET A 1 204 ? 15.565 -3.454 -28.823 1.00 90.38 204 MET A CA 1
ATOM 1617 C C . MET A 1 204 ? 15.306 -2.898 -30.235 1.00 90.38 204 MET A C 1
ATOM 1619 O O . MET A 1 204 ? 15.666 -3.596 -31.186 1.00 90.38 204 MET A O 1
ATOM 1623 N N . PRO A 1 205 ? 14.804 -1.654 -30.417 1.00 92.88 205 PRO A N 1
ATOM 1624 C CA . PRO A 1 205 ? 14.675 -1.056 -31.750 1.00 92.88 205 PRO A CA 1
ATOM 1625 C C . PRO A 1 205 ? 15.989 -1.041 -32.537 1.00 92.88 205 PRO A C 1
ATOM 1627 O O . PRO A 1 205 ? 16.034 -1.455 -33.695 1.00 92.88 205 PRO A O 1
ATOM 1630 N N . ARG A 1 206 ? 17.099 -0.655 -31.896 1.00 89.00 206 ARG A N 1
ATOM 1631 C CA . ARG A 1 206 ? 18.419 -0.663 -32.540 1.00 89.00 206 ARG A CA 1
ATOM 1632 C C . ARG A 1 206 ? 18.841 -2.069 -32.962 1.00 89.00 206 ARG A C 1
ATOM 1634 O O . ARG A 1 206 ? 19.385 -2.235 -34.051 1.00 89.00 206 ARG A O 1
ATOM 1641 N N . LEU A 1 207 ? 18.585 -3.072 -32.122 1.00 86.19 207 LEU A N 1
ATOM 1642 C CA . LEU A 1 207 ? 18.896 -4.465 -32.447 1.00 86.19 207 LEU A CA 1
ATOM 1643 C C . LEU A 1 207 ? 18.079 -4.970 -33.641 1.00 86.19 207 LEU A C 1
ATOM 1645 O O . LEU A 1 207 ? 18.626 -5.705 -34.458 1.00 86.19 207 LEU A O 1
ATOM 1649 N N . ALA A 1 208 ? 16.813 -4.566 -33.770 1.00 88.00 208 ALA A N 1
ATOM 1650 C CA . ALA A 1 208 ? 15.971 -4.931 -34.909 1.00 88.00 208 ALA A CA 1
ATOM 1651 C C . ALA A 1 208 ? 16.474 -4.310 -36.225 1.00 88.00 208 ALA A C 1
ATOM 1653 O O . ALA A 1 208 ? 16.572 -5.004 -37.237 1.00 88.00 208 ALA A O 1
ATOM 1654 N N . ILE A 1 209 ? 16.878 -3.034 -36.201 1.00 89.38 209 ILE A N 1
ATOM 1655 C CA . ILE A 1 209 ? 17.468 -2.358 -37.368 1.00 89.38 209 ILE A CA 1
ATOM 1656 C C . ILE A 1 209 ? 18.778 -3.046 -37.788 1.00 89.38 209 ILE A C 1
ATOM 1658 O O . ILE A 1 209 ? 18.970 -3.354 -38.964 1.00 89.38 209 ILE A O 1
ATOM 1662 N N . GLU A 1 210 ? 19.660 -3.355 -36.830 1.00 85.50 210 GLU A N 1
ATOM 1663 C CA . GLU A 1 210 ? 20.905 -4.092 -37.094 1.00 85.50 210 GLU A CA 1
ATOM 1664 C C . GLU A 1 210 ? 20.631 -5.494 -37.668 1.00 85.50 210 GLU A C 1
ATOM 1666 O O . GLU A 1 210 ? 21.338 -5.924 -38.580 1.00 85.50 210 GLU A O 1
ATOM 1671 N N . ALA A 1 211 ? 19.590 -6.184 -37.182 1.00 84.62 211 ALA A N 1
ATOM 1672 C CA . ALA A 1 211 ? 19.170 -7.496 -37.681 1.00 84.62 211 ALA A CA 1
ATOM 1673 C C . ALA A 1 211 ? 18.756 -7.450 -39.151 1.00 84.62 211 ALA A C 1
ATOM 1675 O O . ALA A 1 211 ? 19.170 -8.299 -39.936 1.00 84.62 211 ALA A O 1
ATOM 1676 N N . ARG A 1 212 ? 17.956 -6.442 -39.517 1.00 84.81 212 ARG A N 1
ATOM 1677 C CA . ARG A 1 212 ? 17.461 -6.257 -40.883 1.00 84.81 212 ARG A CA 1
ATOM 1678 C C . ARG A 1 212 ? 18.602 -5.978 -41.859 1.00 84.81 212 ARG A C 1
ATOM 1680 O O . ARG A 1 212 ? 18.598 -6.517 -42.958 1.00 84.81 212 ARG A O 1
ATOM 1687 N N . ILE A 1 213 ? 19.579 -5.162 -41.457 1.00 86.31 213 ILE A N 1
ATOM 1688 C CA . ILE A 1 213 ? 20.713 -4.793 -42.320 1.00 86.31 213 ILE A CA 1
ATOM 1689 C C . ILE A 1 213 ? 21.744 -5.932 -42.412 1.00 86.31 213 ILE A C 1
ATOM 1691 O O . ILE A 1 213 ? 22.339 -6.136 -43.468 1.00 86.31 213 ILE A O 1
ATOM 1695 N N . LYS A 1 214 ? 21.981 -6.690 -41.328 1.00 79.00 214 LYS A N 1
ATOM 1696 C CA . LYS A 1 214 ? 22.961 -7.797 -41.293 1.00 79.00 214 LYS A CA 1
ATOM 1697 C C . LYS A 1 214 ? 22.386 -9.058 -40.621 1.00 79.00 214 LYS A C 1
ATOM 1699 O O . LYS A 1 214 ? 22.795 -9.392 -39.502 1.00 79.00 214 LYS A O 1
ATOM 1704 N N . PRO A 1 215 ? 21.532 -9.835 -41.316 1.00 67.38 215 PRO A N 1
ATOM 1705 C CA . PRO A 1 215 ? 20.823 -10.979 -40.729 1.00 67.38 215 PRO A CA 1
ATOM 1706 C C . PRO A 1 215 ? 21.765 -12.041 -40.146 1.00 67.38 215 PRO A C 1
ATOM 1708 O O . PRO A 1 215 ? 21.600 -12.484 -39.010 1.00 67.38 215 PRO A O 1
ATOM 1711 N N . LYS A 1 216 ? 22.837 -12.383 -40.879 1.00 64.75 216 LYS A N 1
ATOM 1712 C CA . LYS A 1 216 ? 23.818 -13.410 -40.477 1.00 64.75 216 LYS A CA 1
ATOM 1713 C C . LYS A 1 216 ? 24.709 -12.998 -39.292 1.00 64.75 216 LYS A C 1
ATOM 1715 O O . LYS A 1 216 ? 25.306 -13.858 -38.649 1.00 64.75 216 LYS A O 1
ATOM 1720 N N . ALA A 1 217 ? 24.809 -11.702 -38.979 1.00 61.00 217 ALA A N 1
ATOM 1721 C CA . ALA A 1 217 ? 25.625 -11.197 -37.870 1.00 61.00 217 ALA A CA 1
ATOM 1722 C C . ALA A 1 217 ? 24.835 -11.037 -36.561 1.00 61.00 217 ALA A C 1
ATOM 1724 O O . ALA A 1 217 ? 25.439 -10.926 -35.493 1.00 61.00 217 ALA A O 1
ATOM 1725 N N . TRP A 1 218 ? 23.499 -11.049 -36.614 1.00 55.25 218 TRP A N 1
ATOM 1726 C CA . TRP A 1 218 ? 22.660 -10.760 -35.449 1.00 55.25 218 TRP A CA 1
ATOM 1727 C C . TRP A 1 218 ? 22.848 -11.766 -34.319 1.00 55.25 218 TRP A C 1
ATOM 1729 O O . TRP A 1 218 ? 23.007 -11.354 -33.172 1.00 55.25 218 TRP A O 1
ATOM 1739 N N . TRP A 1 219 ? 22.939 -13.064 -34.629 1.00 58.56 219 TRP A N 1
ATOM 1740 C CA . TRP A 1 219 ? 23.123 -14.120 -33.626 1.00 58.56 219 TRP A CA 1
ATOM 1741 C C . TRP A 1 219 ? 24.442 -13.917 -32.867 1.00 58.56 219 TRP A C 1
ATOM 1743 O O . TRP A 1 219 ? 24.477 -14.019 -31.641 1.00 58.56 219 TRP A O 1
ATOM 1753 N N . LYS A 1 220 ? 25.509 -13.501 -33.564 1.00 58.25 220 LYS A N 1
ATOM 1754 C CA . LYS A 1 220 ? 26.805 -13.184 -32.944 1.00 58.25 220 LYS A CA 1
ATOM 1755 C C . LYS A 1 220 ? 26.722 -11.925 -32.076 1.00 58.25 220 LYS A C 1
ATOM 1757 O O . LYS A 1 220 ? 27.153 -11.953 -30.925 1.00 58.25 220 LYS A O 1
ATOM 1762 N N . THR A 1 221 ? 26.112 -10.847 -32.567 1.00 59.28 221 THR A N 1
ATOM 1763 C CA . THR A 1 221 ? 25.994 -9.574 -31.833 1.00 59.28 221 THR A CA 1
ATOM 1764 C C . THR A 1 221 ? 25.119 -9.699 -30.586 1.00 59.28 221 THR A C 1
ATOM 1766 O O . THR A 1 221 ? 25.463 -9.162 -29.531 1.00 59.28 221 THR A O 1
ATOM 1769 N N . LEU A 1 222 ? 24.009 -10.438 -30.668 1.00 61.25 222 LEU A N 1
ATOM 1770 C CA . LEU A 1 222 ? 23.101 -10.657 -29.544 1.00 61.25 222 LEU A CA 1
ATOM 1771 C C . LEU A 1 222 ? 23.769 -11.500 -28.450 1.00 61.25 222 LEU A C 1
ATOM 1773 O O . LEU A 1 222 ? 23.686 -11.158 -27.270 1.00 61.25 222 LEU A O 1
ATOM 1777 N N . VAL A 1 223 ? 24.481 -12.566 -28.836 1.00 61.31 223 VAL A N 1
ATOM 1778 C CA . VAL A 1 223 ? 25.233 -13.424 -27.908 1.00 61.31 223 VAL A CA 1
ATOM 1779 C C . VAL A 1 223 ? 26.386 -12.655 -27.267 1.00 61.31 223 VAL A C 1
ATOM 1781 O O . VAL A 1 223 ? 26.553 -12.735 -26.052 1.00 61.31 223 VAL A O 1
ATOM 1784 N N . ILE A 1 224 ? 27.134 -11.849 -28.027 1.00 60.00 224 ILE A N 1
ATOM 1785 C CA . ILE A 1 224 ? 28.223 -11.017 -27.493 1.00 60.00 224 ILE A CA 1
ATOM 1786 C C . ILE A 1 224 ? 27.679 -9.966 -26.523 1.00 60.00 224 ILE A C 1
ATOM 1788 O O . ILE A 1 224 ? 28.177 -9.876 -25.404 1.00 60.00 224 ILE A O 1
ATOM 1792 N N . LYS A 1 225 ? 26.618 -9.226 -26.877 1.00 58.81 225 LYS A N 1
ATOM 1793 C CA . LYS A 1 225 ? 26.009 -8.220 -25.984 1.00 58.81 225 LYS A CA 1
ATOM 1794 C C . LYS A 1 225 ? 25.424 -8.869 -24.716 1.00 58.81 225 LYS A C 1
ATOM 1796 O O . LYS A 1 225 ? 25.601 -8.329 -23.622 1.00 58.81 225 LYS A O 1
ATOM 1801 N N . LYS A 1 226 ? 24.815 -10.062 -24.814 1.00 58.84 226 LYS A N 1
ATOM 1802 C CA . LYS A 1 226 ? 24.384 -10.862 -23.646 1.00 58.84 226 LYS A CA 1
ATOM 1803 C C . LYS A 1 226 ? 25.573 -11.331 -22.790 1.00 58.84 226 LYS A C 1
ATOM 1805 O O . LYS A 1 226 ? 25.516 -11.239 -21.565 1.00 58.84 226 LYS A O 1
ATOM 1810 N N . ARG A 1 227 ? 26.666 -11.793 -23.407 1.00 55.50 227 ARG A N 1
ATOM 1811 C CA . ARG A 1 227 ? 27.875 -12.289 -22.719 1.00 55.50 227 ARG A CA 1
AT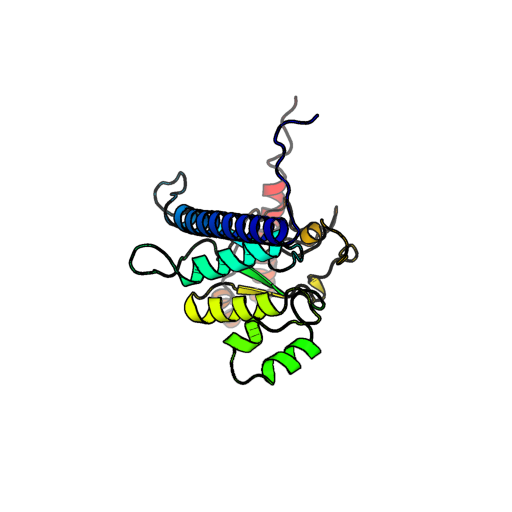OM 1812 C C . ARG A 1 227 ? 28.667 -11.160 -22.054 1.00 55.50 227 ARG A C 1
ATOM 1814 O O . ARG A 1 227 ? 29.178 -11.348 -20.954 1.00 55.50 227 ARG A O 1
ATOM 1821 N N . TRP A 1 228 ? 28.693 -9.975 -22.658 1.00 53.59 228 TRP A N 1
ATOM 1822 C CA . TRP A 1 228 ? 29.308 -8.775 -22.089 1.00 53.59 228 TRP A CA 1
ATOM 1823 C C . TRP A 1 228 ? 28.548 -8.281 -20.850 1.00 53.59 228 TRP A C 1
ATOM 1825 O O . TRP A 1 228 ? 29.162 -8.011 -19.819 1.00 53.59 228 TRP A O 1
ATOM 1835 N N . LYS A 1 229 ? 27.205 -8.300 -20.885 1.00 55.12 229 LYS A N 1
ATOM 1836 C CA . LYS A 1 229 ? 26.376 -8.078 -19.685 1.00 55.12 229 LYS A CA 1
ATOM 1837 C C . LYS A 1 229 ? 26.660 -9.097 -18.578 1.00 55.12 229 LYS A C 1
ATOM 1839 O O . LYS A 1 229 ? 26.731 -8.723 -17.411 1.00 55.12 229 LYS A O 1
ATOM 1844 N N . ARG A 1 230 ? 26.864 -10.371 -18.933 1.00 50.94 230 ARG A N 1
ATOM 1845 C CA . ARG A 1 230 ? 27.191 -11.432 -17.966 1.00 50.94 230 ARG A CA 1
ATOM 1846 C C . ARG A 1 230 ? 28.579 -11.247 -17.335 1.00 50.94 230 ARG A C 1
ATOM 1848 O O . ARG A 1 230 ? 28.710 -11.486 -16.144 1.00 50.94 230 ARG A O 1
ATOM 1855 N N . LYS A 1 231 ? 29.581 -10.761 -18.082 1.00 45.38 231 LYS A N 1
ATOM 1856 C CA . LYS A 1 231 ? 30.917 -10.440 -17.539 1.00 45.38 231 LYS A CA 1
ATOM 1857 C C . LYS A 1 231 ? 30.899 -9.266 -16.551 1.00 45.38 231 LYS A C 1
ATOM 1859 O O . LYS A 1 231 ? 31.520 -9.377 -15.502 1.00 45.38 231 LYS A O 1
ATOM 1864 N N . ARG A 1 232 ? 30.136 -8.194 -16.816 1.00 44.47 232 ARG A N 1
ATOM 1865 C CA . ARG A 1 232 ? 29.981 -7.079 -15.854 1.00 44.47 232 ARG A CA 1
ATOM 1866 C C . ARG A 1 232 ? 29.318 -7.497 -14.535 1.00 44.47 232 ARG A C 1
ATOM 1868 O O . ARG A 1 232 ? 29.659 -6.952 -13.497 1.00 44.47 232 ARG A O 1
ATOM 1875 N N . ARG A 1 233 ? 28.415 -8.487 -14.568 1.00 40.16 233 ARG A N 1
ATOM 1876 C CA . ARG A 1 233 ? 27.785 -9.059 -13.362 1.00 40.16 233 ARG A CA 1
ATOM 1877 C C . ARG A 1 233 ? 28.801 -9.742 -12.428 1.00 40.16 233 ARG A C 1
ATOM 1879 O O . ARG A 1 233 ? 28.577 -9.752 -11.228 1.00 40.16 233 ARG A O 1
ATOM 1886 N N . ILE A 1 234 ? 29.891 -10.294 -12.973 1.00 44.25 234 ILE A N 1
ATOM 1887 C CA . ILE A 1 234 ? 30.937 -11.004 -12.212 1.00 44.25 234 ILE A CA 1
ATOM 1888 C C . ILE A 1 234 ? 31.992 -10.025 -11.670 1.00 44.25 234 ILE A C 1
ATOM 1890 O O . ILE A 1 234 ? 32.513 -10.218 -10.577 1.00 44.25 234 ILE A O 1
ATOM 1894 N N . SER A 1 235 ? 32.295 -8.939 -12.391 1.00 37.44 235 SER A N 1
ATOM 1895 C CA . SER A 1 235 ? 33.278 -7.954 -11.916 1.00 37.44 235 SER A CA 1
ATOM 1896 C C . SER A 1 235 ? 32.779 -7.130 -10.725 1.00 37.44 235 SER A C 1
ATOM 1898 O O . SER A 1 235 ? 33.584 -6.725 -9.897 1.00 37.44 235 SER A O 1
ATOM 1900 N N . SER A 1 236 ? 31.465 -6.903 -10.604 1.00 38.50 236 SER A N 1
ATOM 1901 C CA . SER A 1 236 ? 30.868 -6.169 -9.476 1.00 38.50 236 SER A CA 1
ATOM 1902 C C . SER A 1 236 ? 30.707 -7.001 -8.197 1.00 38.50 236 SER A C 1
ATOM 1904 O O . SER A 1 236 ? 30.563 -6.427 -7.125 1.00 38.50 236 SER A O 1
ATOM 1906 N N . SER A 1 237 ? 30.725 -8.337 -8.279 1.00 37.97 237 SER A N 1
ATOM 1907 C CA . SER A 1 237 ? 30.673 -9.216 -7.097 1.00 37.97 237 SER A CA 1
ATOM 1908 C C . SER A 1 237 ? 32.037 -9.423 -6.429 1.00 37.97 237 SER A C 1
ATOM 1910 O O . SER A 1 237 ? 32.081 -9.827 -5.275 1.00 37.97 237 SER A O 1
ATOM 1912 N N . ASN A 1 238 ? 33.140 -9.111 -7.119 1.00 34.22 238 ASN A N 1
ATOM 1913 C CA . ASN A 1 238 ? 34.502 -9.273 -6.593 1.00 34.22 238 ASN A CA 1
ATOM 1914 C C . ASN A 1 238 ? 35.065 -8.026 -5.888 1.00 34.22 238 ASN A C 1
ATOM 1916 O O . ASN A 1 238 ? 36.199 -8.067 -5.429 1.00 34.22 238 ASN A O 1
ATOM 1920 N N . GLN A 1 239 ? 34.314 -6.924 -5.789 1.00 34.31 239 GLN A N 1
ATOM 1921 C CA . GLN A 1 239 ? 34.795 -5.694 -5.136 1.00 34.31 239 GLN A CA 1
ATOM 1922 C C . GLN A 1 239 ? 34.484 -5.599 -3.630 1.00 34.31 239 GLN A C 1
ATOM 1924 O O . GLN A 1 239 ? 34.901 -4.634 -3.003 1.00 34.31 239 GLN A O 1
ATOM 1929 N N . TYR A 1 240 ? 33.813 -6.592 -3.032 1.00 37.03 240 TYR A N 1
ATOM 1930 C CA . TYR A 1 240 ? 33.452 -6.580 -1.600 1.00 37.03 240 TYR A CA 1
ATOM 1931 C C . TYR A 1 240 ? 34.021 -7.751 -0.784 1.00 37.03 240 TYR A C 1
ATOM 1933 O O . TYR A 1 240 ? 33.563 -8.011 0.323 1.00 37.03 240 TYR A O 1
ATOM 1941 N N . ALA A 1 241 ? 35.034 -8.449 -1.296 1.00 37.34 241 ALA A N 1
ATOM 1942 C CA . ALA A 1 241 ? 35.713 -9.522 -0.574 1.00 37.34 241 ALA A CA 1
ATOM 1943 C C . ALA A 1 241 ? 37.181 -9.154 -0.330 1.00 37.34 241 ALA A C 1
ATOM 1945 O O . ALA A 1 241 ? 38.044 -9.698 -1.000 1.00 37.34 241 ALA A O 1
ATOM 1946 N N . THR A 1 242 ? 37.428 -8.205 0.581 1.00 35.12 242 THR A N 1
ATOM 1947 C CA . THR A 1 242 ? 38.631 -8.110 1.440 1.00 35.12 242 THR A CA 1
ATOM 1948 C C . THR A 1 242 ? 38.565 -6.831 2.277 1.00 35.12 242 THR A C 1
ATOM 1950 O O . THR A 1 242 ? 38.950 -5.762 1.812 1.00 35.12 242 THR A O 1
ATOM 1953 N N . TYR A 1 243 ? 38.130 -6.956 3.526 1.00 31.36 243 TYR A N 1
ATOM 1954 C CA . TYR A 1 243 ? 38.692 -6.178 4.629 1.00 31.36 243 TYR A CA 1
ATOM 1955 C C . TYR A 1 243 ? 39.020 -7.200 5.725 1.00 31.36 243 TYR A C 1
ATOM 1957 O O . TYR A 1 243 ? 38.096 -7.870 6.189 1.00 31.36 243 TYR A O 1
ATOM 1965 N N . PRO A 1 244 ? 40.301 -7.427 6.064 1.00 40.16 244 PRO A N 1
ATOM 1966 C CA . PRO A 1 244 ? 40.645 -8.187 7.255 1.00 40.16 244 PRO A CA 1
ATOM 1967 C C . PRO A 1 244 ? 40.329 -7.350 8.501 1.00 40.16 244 PRO A C 1
ATOM 1969 O O . PRO A 1 244 ? 40.423 -6.121 8.456 1.00 40.16 244 PRO A O 1
ATOM 1972 N N . ASN A 1 245 ? 39.928 -8.047 9.567 1.00 38.56 245 ASN A N 1
ATOM 1973 C CA . ASN A 1 245 ? 39.794 -7.519 10.928 1.00 38.56 245 ASN A CA 1
ATOM 1974 C C . ASN A 1 245 ? 41.090 -6.877 11.430 1.00 38.56 245 ASN A C 1
ATOM 1976 O O . ASN A 1 245 ? 42.170 -7.406 11.076 1.00 38.56 245 ASN A O 1
#

Radius of gyration: 24.59 Å; chains: 1; bounding box: 66×46×89 Å

InterPro domains:
  IPR012833 Ribonucleoside-triphosphate reductase, anaerobic [PF13597] (22-222)

Organism: NCBI:txid1445607

Sequence (245 aa):
MIALQINLDKEHLIRIMDKAYTLTQKDTHQAMEGFIHNLNTMHSRGGNQVVFSSINYGTDTSSEGRMVIEELLKATIEGLGARGEVPVFPIQIFKVKDGVSYSDKDFAKAMAVENIEEAMKAKYEAPNFDLLLKACRTTSKALFPNFMFLDTEFNKNEKWDINDPKRYRYELATMGCRTRVFENIAGEKSSLGRGNLSFTTLNMPRLAIEARIKPKAWWKTLVIKKRWKRKRRISSSNQYATYPN